Protein AF-A0A2D7ID20-F1 (afdb_monomer)

Foldseek 3Di:
DKWWKDQPPPAIDIDPDCCCVPCVVVPDDVPRMDTDDDDPDQVVNQVVRQVCCVVVVHDGDPDTPVCPPPPPDDQWDDDAWKIKGQAALVGLDLVSQCQDFDQYPLGTFHSPDPVLSVVCNVQWDQDPVDRRMIMHTPVVSSVDPVRPPPPPPPCCVVVVVVVVVCVVVCVCVPPDPPD

Secondary structure (DSSP, 8-state):
-EEEEEETTTEEEEES-HIIIIIITT-PPTTS-EEEEEES-HHHHHHHHHHHHHHTTPPPPSS-GGGTT-----SEEE-SSEEEESS-TTT--HHHHTT-EEEETTEEEE--SHHHHHHHHHT-EE-TT-TT-EEEEHHHHHHSTTTS---------HHHHHHHHHHHTTGGGG--TT-

Nearest PDB structures (foldseek):
  2opr-assembly1_A  TM=1.847E-01  e=7.208E+00  HIV-1 M:B_HXB2R

Sequence (179 aa):
MYYIYHIPGKKIGCTTNVQKRVVETQGYKPGEYEILFETNNMEEASMAERVLQKDLGYKVDRKPYKDLFKKTMNKYSSSDATTTFKVSPKEIDAKFLADLEIKNNYGTFKLDSTDKIDWVISNIHNSQFGPNSCYVYNKAMAAAAEFQKQKSDVDENVFDLIRQWAYEKGITSNGDPKT

pLDDT: mean 82.28, std 11.46, range [42.81, 93.94]

Radius of gyration: 30.5 Å; Cα contacts (8 Å, |Δi|>4): 226; chains: 1; bounding box: 80×39×71 Å

Solvent-accessible surface area (backbone atoms only — not comparable to full-atom values): 10744 Å² total; per-residue (Å²): 95,35,39,32,35,37,32,84,99,75,50,69,47,76,38,74,48,59,62,59,56,41,31,70,71,64,65,49,54,96,81,64,50,48,78,80,47,77,38,78,48,61,66,59,46,34,50,50,43,51,50,50,18,55,75,74,70,42,86,67,72,91,68,51,66,70,61,73,74,70,72,79,76,68,68,52,51,62,50,83,62,34,38,36,35,68,39,27,75,91,67,68,44,67,81,69,42,49,79,42,71,49,62,48,90,89,46,78,48,71,30,77,44,70,68,43,42,53,50,48,68,74,56,55,40,79,39,92,90,38,77,56,22,20,32,34,49,41,66,60,50,57,68,32,75,78,59,40,68,77,74,70,77,77,67,67,43,67,64,56,57,52,49,51,53,34,52,78,69,58,66,50,82,84,57,74,96,85,120

Structure (mmCIF, N/CA/C/O backbone):
data_AF-A0A2D7ID20-F1
#
_entry.id   AF-A0A2D7ID20-F1
#
loop_
_atom_site.group_PDB
_atom_site.id
_atom_site.type_symbol
_atom_site.label_atom_id
_atom_site.label_alt_id
_atom_site.label_comp_id
_atom_site.label_asym_id
_atom_site.label_entity_id
_atom_site.label_seq_id
_atom_site.pdbx_PDB_ins_code
_atom_site.Cartn_x
_atom_site.Cartn_y
_atom_site.Cartn_z
_atom_site.occupancy
_atom_site.B_iso_or_equiv
_atom_site.auth_seq_id
_atom_site.auth_comp_id
_atom_site.auth_asym_id
_atom_site.auth_atom_id
_atom_site.pdbx_PDB_model_num
ATOM 1 N N . MET A 1 1 ? 13.086 12.635 -18.948 1.00 88.19 1 MET A N 1
ATOM 2 C CA . MET A 1 1 ? 13.024 11.930 -20.238 1.00 88.19 1 MET A CA 1
ATOM 3 C C . MET A 1 1 ? 12.437 10.539 -20.052 1.00 88.19 1 MET A C 1
ATOM 5 O O . MET A 1 1 ? 12.875 9.807 -19.167 1.00 88.19 1 MET A O 1
ATOM 9 N N . TYR A 1 2 ? 11.432 10.211 -20.852 1.00 91.69 2 TYR A N 1
ATOM 10 C CA . TYR A 1 2 ? 10.810 8.901 -20.989 1.00 91.69 2 TYR A CA 1
ATOM 11 C C . TYR A 1 2 ? 11.107 8.387 -22.395 1.00 91.69 2 TYR A C 1
ATOM 13 O O . TYR A 1 2 ? 11.011 9.145 -23.357 1.00 91.69 2 TYR A O 1
ATOM 21 N N . TYR A 1 3 ? 11.443 7.108 -22.491 1.00 92.94 3 TYR A N 1
ATOM 22 C CA . TYR A 1 3 ? 11.814 6.426 -23.721 1.00 92.94 3 TYR A CA 1
ATOM 23 C C . TYR A 1 3 ? 10.831 5.287 -23.964 1.00 92.94 3 TYR A C 1
ATOM 25 O O . TYR A 1 3 ? 10.686 4.403 -23.110 1.00 92.94 3 TYR A O 1
ATOM 33 N N . ILE A 1 4 ? 10.179 5.291 -25.124 1.00 93.69 4 ILE A N 1
ATOM 34 C CA . ILE A 1 4 ? 9.449 4.125 -25.612 1.00 93.69 4 ILE A CA 1
ATOM 35 C C . ILE A 1 4 ? 10.398 3.300 -26.462 1.00 93.69 4 ILE A C 1
ATOM 37 O O . ILE A 1 4 ? 10.874 3.751 -27.503 1.00 93.69 4 ILE A O 1
ATOM 41 N N . TYR A 1 5 ? 10.671 2.089 -25.993 1.00 93.00 5 TYR A N 1
ATOM 42 C CA . TYR A 1 5 ? 11.522 1.132 -26.678 1.00 93.00 5 TYR A CA 1
ATOM 43 C C . TYR A 1 5 ? 10.682 -0.001 -27.257 1.00 93.00 5 TYR A C 1
ATOM 45 O O . TYR A 1 5 ? 9.677 -0.426 -26.675 1.00 93.00 5 TYR A O 1
ATOM 53 N N . HIS A 1 6 ? 11.130 -0.518 -28.390 1.00 93.94 6 HIS A N 1
ATOM 54 C CA . HIS A 1 6 ? 10.563 -1.670 -29.060 1.00 93.94 6 HIS A CA 1
ATOM 55 C C . HIS A 1 6 ? 11.605 -2.778 -29.130 1.00 93.94 6 HIS A C 1
ATOM 57 O O . HIS A 1 6 ? 12.764 -2.556 -29.472 1.00 93.94 6 HIS A O 1
ATOM 63 N N . ILE A 1 7 ? 11.178 -3.978 -28.752 1.00 92.19 7 ILE A N 1
ATOM 64 C CA . ILE A 1 7 ? 11.933 -5.212 -28.929 1.00 92.19 7 ILE A CA 1
ATOM 65 C C . ILE A 1 7 ? 11.173 -6.003 -29.996 1.00 92.19 7 ILE A C 1
ATOM 67 O O . ILE A 1 7 ? 10.100 -6.540 -29.673 1.00 92.19 7 ILE A O 1
ATOM 71 N N . PRO A 1 8 ? 11.690 -6.060 -31.237 1.00 90.56 8 PRO A N 1
ATOM 72 C CA . PRO A 1 8 ? 11.024 -6.715 -32.354 1.00 90.56 8 PRO A CA 1
ATOM 73 C C . PRO A 1 8 ? 10.572 -8.137 -32.015 1.00 90.56 8 PRO A C 1
ATOM 75 O O . PRO A 1 8 ? 11.327 -8.938 -31.465 1.00 90.56 8 PRO A O 1
ATOM 78 N N . GLY A 1 9 ? 9.308 -8.444 -32.302 1.00 86.38 9 GLY A N 1
ATOM 79 C CA . GLY A 1 9 ? 8.705 -9.754 -32.054 1.00 86.38 9 GLY A CA 1
ATOM 80 C C . GLY A 1 9 ? 8.408 -10.070 -30.584 1.00 86.38 9 GLY A C 1
ATOM 81 O O . GLY A 1 9 ? 7.910 -11.157 -30.296 1.00 86.38 9 GLY A O 1
ATOM 82 N N . LYS A 1 10 ? 8.679 -9.151 -29.643 1.00 90.50 10 LYS A N 1
ATOM 83 C CA . LYS A 1 10 ? 8.431 -9.376 -28.210 1.00 90.50 10 LYS A CA 1
ATOM 84 C C . LYS A 1 10 ? 7.462 -8.388 -27.581 1.00 90.50 10 LYS A C 1
ATOM 86 O O . LYS A 1 10 ? 6.440 -8.822 -27.050 1.00 90.50 10 LYS A O 1
ATOM 91 N N . LYS A 1 11 ? 7.811 -7.098 -27.527 1.00 92.00 11 LYS A N 1
ATOM 92 C CA . LYS A 1 11 ? 7.000 -6.078 -26.838 1.00 92.00 11 LYS A CA 1
ATOM 93 C C . LYS A 1 11 ? 7.451 -4.654 -27.138 1.00 92.00 11 LYS A C 1
ATOM 95 O O . LYS A 1 11 ? 8.591 -4.412 -27.530 1.00 92.00 11 LYS A O 1
ATOM 100 N N . ILE A 1 12 ? 6.576 -3.724 -26.780 1.00 93.06 12 ILE A N 1
ATOM 101 C CA . ILE A 1 12 ? 6.855 -2.294 -26.660 1.00 93.06 12 ILE A CA 1
ATOM 102 C C . ILE A 1 12 ? 6.647 -1.905 -25.206 1.00 93.06 12 ILE A C 1
ATOM 104 O O . ILE A 1 12 ? 5.688 -2.366 -24.583 1.00 93.06 12 ILE A O 1
ATOM 108 N N . GLY A 1 13 ? 7.540 -1.083 -24.666 1.00 89.88 13 GLY A N 1
ATOM 109 C CA . GLY A 1 13 ? 7.393 -0.577 -23.310 1.00 89.88 13 GLY A CA 1
ATOM 110 C C . GLY A 1 13 ? 7.992 0.806 -23.121 1.00 89.88 13 GLY A C 1
ATOM 111 O O . GLY A 1 13 ? 8.842 1.247 -23.890 1.00 89.88 13 GLY A O 1
ATOM 112 N N . CYS A 1 14 ? 7.571 1.467 -22.052 1.00 90.94 14 CYS A N 1
ATOM 113 C CA . CYS A 1 14 ? 8.101 2.750 -21.615 1.00 90.94 14 CYS A CA 1
ATOM 114 C C . CYS A 1 14 ? 9.086 2.590 -20.441 1.00 90.94 14 CYS A C 1
ATOM 116 O O . CYS A 1 14 ? 8.918 1.742 -19.557 1.00 90.94 14 CYS A O 1
ATOM 118 N N . THR A 1 15 ? 10.156 3.387 -20.426 1.00 90.12 15 THR A N 1
ATOM 119 C CA . THR A 1 15 ? 11.116 3.464 -19.312 1.00 90.12 15 THR A CA 1
ATOM 120 C C . THR A 1 15 ? 11.766 4.842 -19.237 1.00 90.12 15 THR A C 1
ATOM 122 O O . THR A 1 15 ? 11.929 5.521 -20.243 1.00 90.12 15 THR A O 1
ATOM 125 N N . THR A 1 16 ? 12.195 5.263 -18.050 1.00 89.62 16 THR A N 1
ATOM 126 C CA . THR A 1 16 ? 13.043 6.459 -17.879 1.00 89.62 16 THR A CA 1
ATOM 127 C C . THR A 1 16 ? 14.526 6.170 -18.093 1.00 89.62 16 THR A C 1
ATOM 129 O O . THR A 1 16 ? 15.307 7.088 -18.321 1.00 89.62 16 THR A O 1
ATOM 132 N N . ASN A 1 17 ? 14.933 4.901 -18.011 1.00 90.44 17 ASN A N 1
ATOM 133 C CA . ASN A 1 17 ? 16.319 4.481 -18.185 1.00 90.44 17 ASN A CA 1
ATOM 134 C C . ASN A 1 17 ? 16.369 3.177 -18.988 1.00 90.44 17 ASN A C 1
ATOM 136 O O . ASN A 1 17 ? 16.039 2.101 -18.477 1.00 90.44 17 ASN A O 1
ATOM 140 N N . VAL A 1 18 ? 16.744 3.291 -20.262 1.00 88.88 18 VAL A N 1
ATOM 141 C CA . VAL A 1 18 ? 16.822 2.162 -21.198 1.00 88.88 18 VAL A CA 1
ATOM 142 C C . VAL A 1 18 ? 17.988 1.246 -20.840 1.00 88.88 18 VAL A C 1
ATOM 144 O O . VAL A 1 18 ? 17.781 0.043 -20.725 1.00 88.88 18 VAL A O 1
ATOM 147 N N . GLN A 1 19 ? 19.169 1.795 -20.546 1.00 88.56 19 GLN A N 1
ATOM 148 C CA . GLN A 1 19 ? 20.361 1.010 -20.211 1.00 88.56 19 GLN A CA 1
ATOM 149 C C . GLN A 1 19 ? 20.109 0.068 -19.028 1.00 88.56 19 GLN A C 1
ATOM 151 O O . GLN A 1 19 ? 20.249 -1.149 -19.142 1.00 88.56 19 GLN A O 1
ATOM 156 N N . LYS A 1 20 ? 19.620 0.610 -17.911 1.00 90.44 20 LYS A N 1
ATOM 157 C CA . LYS A 1 20 ? 19.349 -0.186 -16.709 1.00 90.44 20 LYS A CA 1
ATOM 158 C C . LYS A 1 20 ? 18.239 -1.215 -16.938 1.00 90.44 20 LYS A C 1
ATOM 160 O O . LYS A 1 20 ? 18.323 -2.357 -16.489 1.00 90.44 20 LYS A O 1
ATOM 165 N N . ARG A 1 21 ? 17.156 -0.823 -17.620 1.00 88.69 21 ARG A N 1
ATOM 166 C CA . ARG A 1 21 ? 15.950 -1.658 -17.748 1.00 88.69 21 ARG A CA 1
ATOM 167 C C . ARG A 1 21 ? 16.043 -2.704 -18.857 1.00 88.69 21 ARG A C 1
ATOM 169 O O . ARG A 1 21 ? 15.494 -3.791 -18.683 1.00 88.69 21 ARG A O 1
ATOM 176 N N . VAL A 1 22 ? 16.644 -2.369 -19.993 1.00 88.62 22 VAL A N 1
ATOM 177 C CA . VAL A 1 22 ? 16.674 -3.188 -21.216 1.00 88.62 22 VAL A CA 1
ATOM 178 C C . VAL A 1 22 ? 17.988 -3.958 -21.318 1.00 88.62 22 VAL A C 1
ATOM 180 O O . VAL A 1 22 ? 17.951 -5.166 -21.539 1.00 88.62 22 VAL A O 1
ATOM 183 N N . VAL A 1 23 ? 19.123 -3.306 -21.059 1.00 89.06 23 VAL A N 1
ATOM 184 C CA . VAL A 1 23 ? 20.441 -3.950 -21.155 1.00 89.06 23 VAL A CA 1
ATOM 185 C C . VAL A 1 23 ? 20.773 -4.706 -19.872 1.00 89.06 23 VAL A C 1
ATOM 187 O O . VAL A 1 23 ? 20.901 -5.922 -19.899 1.00 89.06 23 VAL A O 1
ATOM 190 N N . GLU A 1 24 ? 20.837 -4.030 -18.723 1.00 90.69 24 GLU A N 1
ATOM 191 C CA . GLU A 1 24 ? 21.292 -4.666 -17.474 1.00 90.69 24 GLU A CA 1
ATOM 192 C C . GLU A 1 24 ? 20.265 -5.652 -16.899 1.00 90.69 24 GLU A C 1
ATOM 194 O O . GLU A 1 24 ? 20.609 -6.767 -16.523 1.00 90.69 24 GLU A O 1
ATOM 199 N N . THR A 1 25 ? 18.989 -5.255 -16.826 1.00 87.69 25 THR A N 1
ATOM 200 C CA . THR A 1 25 ? 17.950 -6.095 -16.198 1.00 87.69 25 THR A CA 1
ATOM 201 C C . THR A 1 25 ? 17.436 -7.192 -17.131 1.00 87.69 25 THR A C 1
ATOM 203 O O . THR A 1 25 ? 17.114 -8.284 -16.674 1.00 87.69 25 THR A O 1
ATOM 206 N N . GLN A 1 26 ? 17.274 -6.890 -18.424 1.00 87.56 26 GLN A N 1
ATOM 207 C CA . GLN A 1 26 ? 16.673 -7.820 -19.389 1.00 87.56 26 GLN A CA 1
ATOM 208 C C . GLN A 1 26 ? 17.699 -8.510 -20.300 1.00 87.56 26 GLN A C 1
ATOM 210 O O . GLN A 1 26 ? 17.341 -9.505 -20.926 1.00 87.56 26 GLN A O 1
ATOM 215 N N . GLY A 1 27 ? 18.944 -8.029 -20.356 1.00 89.56 27 GLY A N 1
ATOM 216 C CA . GLY A 1 27 ? 20.037 -8.674 -21.084 1.00 89.56 27 GLY A CA 1
ATOM 217 C C . GLY A 1 27 ? 20.090 -8.395 -22.588 1.00 89.56 27 GLY A C 1
ATOM 218 O O . GLY A 1 27 ? 20.867 -9.057 -23.271 1.00 89.56 27 GLY A O 1
ATOM 219 N N . TYR A 1 28 ? 19.294 -7.460 -23.120 1.00 89.75 28 TYR A N 1
ATOM 220 C CA . TYR A 1 28 ? 19.308 -7.162 -24.558 1.00 89.75 28 TYR A CA 1
ATOM 221 C C . TYR A 1 28 ? 20.502 -6.298 -24.939 1.00 89.75 28 TYR A C 1
ATOM 223 O O . TYR A 1 28 ? 20.844 -5.336 -24.246 1.00 89.75 28 TYR A O 1
ATOM 231 N N . LYS A 1 29 ? 21.117 -6.611 -26.075 1.00 88.88 29 LYS A N 1
ATOM 232 C CA . LYS A 1 29 ? 22.263 -5.866 -26.595 1.00 88.88 29 LYS A CA 1
ATOM 233 C C . LYS A 1 29 ? 21.813 -4.679 -27.454 1.00 88.88 29 LYS A C 1
ATOM 235 O O . LYS A 1 29 ? 20.730 -4.718 -28.043 1.00 88.88 29 LYS A O 1
ATOM 240 N N . PRO A 1 30 ? 22.641 -3.625 -27.570 1.00 81.69 30 PRO A N 1
ATOM 241 C CA . PRO A 1 30 ? 22.427 -2.575 -28.563 1.00 81.69 30 PRO A CA 1
ATOM 242 C C . PRO A 1 30 ? 22.319 -3.195 -29.967 1.00 81.69 30 PRO A C 1
ATOM 244 O O . PRO A 1 30 ? 23.238 -3.888 -30.399 1.00 81.69 30 PRO A O 1
ATOM 247 N N . GLY A 1 31 ? 21.181 -2.997 -30.638 1.00 85.31 31 GLY A N 1
ATOM 248 C CA . GLY A 1 31 ? 20.842 -3.623 -31.927 1.00 85.31 31 GLY A CA 1
ATOM 249 C C . GLY A 1 31 ? 19.700 -4.647 -31.864 1.00 85.31 31 GLY A C 1
ATOM 250 O O . GLY A 1 31 ? 19.085 -4.927 -32.885 1.00 85.31 31 GLY A O 1
ATOM 251 N N . GLU A 1 32 ? 19.364 -5.161 -30.677 1.00 89.19 32 GLU A N 1
ATOM 252 C CA . GLU A 1 32 ? 18.200 -6.045 -30.463 1.00 89.19 32 GLU A CA 1
ATOM 253 C C . GLU A 1 32 ? 16.938 -5.279 -30.031 1.00 89.19 32 GLU A C 1
ATOM 255 O O . GLU A 1 32 ? 15.860 -5.856 -29.887 1.00 89.19 32 GLU A O 1
ATOM 260 N N . TYR A 1 33 ? 17.077 -3.978 -29.789 1.00 91.56 33 TYR A N 1
ATOM 261 C CA . TYR A 1 33 ? 15.993 -3.073 -29.445 1.00 91.56 33 TYR A CA 1
ATOM 262 C C . TYR A 1 33 ? 16.195 -1.731 -30.146 1.00 91.56 33 TYR A C 1
ATOM 264 O O . TYR A 1 33 ? 17.323 -1.331 -30.438 1.00 91.56 33 TYR A O 1
ATOM 272 N N . GLU A 1 34 ? 15.096 -1.021 -30.359 1.00 92.19 34 GLU A N 1
ATOM 273 C CA . GLU A 1 34 ? 15.079 0.317 -30.942 1.00 92.19 34 GLU A CA 1
ATOM 274 C C . GLU A 1 34 ? 14.291 1.280 -30.053 1.00 92.19 34 GLU A C 1
ATOM 276 O O . GLU A 1 34 ? 13.392 0.873 -29.312 1.00 92.19 34 GLU A O 1
ATOM 281 N N . ILE A 1 35 ? 14.648 2.561 -30.095 1.00 92.62 35 ILE A N 1
ATOM 282 C CA . ILE A 1 35 ? 13.916 3.622 -29.402 1.00 92.62 35 ILE A CA 1
ATOM 283 C C . ILE A 1 35 ? 13.010 4.286 -30.437 1.00 92.62 35 ILE A C 1
ATOM 285 O O . ILE A 1 35 ? 13.496 4.823 -31.427 1.00 92.62 35 ILE A O 1
ATOM 289 N N . LEU A 1 36 ? 11.697 4.217 -30.217 1.00 91.38 36 LEU A N 1
ATOM 290 C CA . LEU A 1 36 ? 10.691 4.721 -31.157 1.00 91.38 36 LEU A CA 1
ATOM 291 C C . LEU A 1 36 ? 10.290 6.168 -30.865 1.00 91.38 36 LEU A C 1
ATOM 293 O O . LEU A 1 36 ? 9.933 6.910 -31.776 1.00 91.38 36 LEU A O 1
ATOM 297 N N . PHE A 1 37 ? 10.289 6.558 -29.590 1.00 90.75 37 PHE A N 1
ATOM 298 C CA . PHE A 1 37 ? 9.840 7.883 -29.177 1.00 90.75 37 PHE A CA 1
ATOM 299 C C . PHE A 1 37 ? 10.482 8.305 -27.858 1.00 90.75 37 PHE A C 1
ATOM 301 O O . PHE A 1 37 ? 10.626 7.496 -26.934 1.00 90.75 37 PHE A O 1
ATOM 308 N N . GLU A 1 38 ? 10.813 9.590 -27.762 1.00 93.25 38 GLU A N 1
ATOM 309 C CA . GLU A 1 38 ? 11.411 10.215 -26.586 1.00 93.25 38 GLU A CA 1
ATOM 310 C C . GLU A 1 38 ? 10.640 11.489 -26.239 1.00 93.25 38 GLU A C 1
ATOM 312 O O . GLU A 1 38 ? 10.401 12.337 -27.096 1.00 93.25 38 GLU A O 1
ATOM 317 N N . THR A 1 39 ? 10.241 11.643 -24.979 1.00 92.31 39 THR A N 1
ATOM 318 C CA . THR A 1 39 ? 9.577 12.868 -24.507 1.00 92.31 39 THR A CA 1
ATOM 319 C C . THR A 1 39 ? 9.917 13.140 -23.047 1.00 92.31 39 THR A C 1
ATOM 321 O O . THR A 1 39 ? 10.237 12.241 -22.266 1.00 92.31 39 THR A O 1
ATOM 324 N N . ASN A 1 40 ? 9.835 14.402 -22.635 1.00 89.31 40 ASN A N 1
ATOM 325 C CA . ASN A 1 40 ? 9.931 14.777 -21.226 1.00 89.31 40 ASN A CA 1
ATOM 326 C C . ASN A 1 40 ? 8.590 14.675 -20.491 1.00 89.31 40 ASN A C 1
ATOM 328 O O . ASN A 1 40 ? 8.578 14.669 -19.259 1.00 89.31 40 ASN A O 1
ATOM 332 N N . ASN A 1 41 ? 7.480 14.548 -21.221 1.00 88.69 41 ASN A N 1
ATOM 333 C CA . ASN A 1 41 ? 6.143 14.501 -20.655 1.00 88.69 41 ASN A CA 1
ATOM 334 C C . ASN A 1 41 ? 5.682 13.050 -20.420 1.00 88.69 41 ASN A C 1
ATOM 336 O O . ASN A 1 41 ? 5.651 12.223 -21.330 1.00 88.69 41 ASN A O 1
ATOM 340 N N . MET A 1 42 ? 5.298 12.737 -19.178 1.00 85.56 42 MET A N 1
ATOM 341 C CA . MET A 1 42 ? 4.848 11.395 -18.785 1.00 85.56 42 MET A CA 1
ATOM 342 C C . MET A 1 42 ? 3.550 10.984 -19.498 1.00 85.56 42 MET A C 1
ATOM 344 O O . MET A 1 42 ? 3.372 9.810 -19.826 1.00 85.56 42 MET A O 1
ATOM 348 N N . GLU A 1 43 ? 2.630 11.928 -19.716 1.00 88.00 43 GLU A N 1
ATOM 349 C CA . GLU A 1 43 ? 1.323 11.627 -20.312 1.00 88.00 43 GLU A CA 1
ATOM 350 C C . GLU A 1 43 ? 1.448 11.281 -21.791 1.00 88.00 43 GLU A C 1
ATOM 352 O O . GLU A 1 43 ? 0.911 10.269 -22.239 1.00 88.00 43 GLU A O 1
ATOM 357 N N . GLU A 1 44 ? 2.226 12.078 -22.523 1.00 90.12 44 GLU A N 1
ATOM 358 C CA . GLU A 1 44 ? 2.547 11.831 -23.927 1.00 90.12 44 GLU A CA 1
ATOM 359 C C . GLU A 1 44 ? 3.242 10.483 -24.103 1.00 90.12 44 GLU A C 1
ATOM 361 O O . GLU A 1 44 ? 2.839 9.701 -24.962 1.00 90.12 44 GLU A O 1
ATOM 366 N N . ALA A 1 45 ? 4.216 10.162 -23.243 1.00 89.75 45 ALA A N 1
ATOM 367 C CA . ALA A 1 45 ? 4.914 8.883 -23.306 1.00 89.75 45 ALA A CA 1
ATOM 368 C C . ALA A 1 45 ? 3.956 7.697 -23.117 1.00 89.75 45 ALA A C 1
ATOM 370 O O . ALA A 1 45 ? 4.007 6.711 -23.851 1.00 89.75 45 ALA A O 1
ATOM 371 N N . SER A 1 46 ? 3.050 7.805 -22.141 1.00 89.44 46 SER A N 1
ATOM 372 C CA . SER A 1 46 ? 2.082 6.750 -21.850 1.00 89.44 46 SER A CA 1
ATOM 373 C C . SER A 1 46 ? 1.024 6.591 -22.947 1.00 89.44 46 SER A C 1
ATOM 375 O O . SER A 1 46 ? 0.532 5.481 -23.157 1.00 89.44 46 SER A O 1
ATOM 377 N N . MET A 1 47 ? 0.645 7.674 -23.634 1.00 90.81 47 MET A N 1
ATOM 378 C CA . MET A 1 47 ? -0.253 7.604 -24.790 1.00 90.81 47 MET A CA 1
ATOM 379 C C . MET A 1 47 ? 0.451 6.997 -26.003 1.00 90.81 47 MET A C 1
ATOM 381 O O . MET A 1 47 ? -0.102 6.085 -26.618 1.00 90.81 47 MET A O 1
ATOM 385 N N . ALA A 1 48 ? 1.671 7.447 -26.304 1.00 91.19 48 ALA A N 1
ATOM 386 C CA . ALA A 1 48 ? 2.477 6.944 -27.411 1.00 91.19 48 ALA A CA 1
ATOM 387 C C . ALA A 1 48 ? 2.731 5.433 -27.289 1.00 91.19 48 ALA A C 1
ATOM 389 O O . ALA A 1 48 ? 2.508 4.703 -28.249 1.00 91.19 48 ALA A O 1
ATOM 390 N N . GLU A 1 49 ? 3.082 4.939 -26.097 1.00 90.81 49 GLU A N 1
ATOM 391 C CA . GLU A 1 49 ? 3.216 3.501 -25.820 1.00 90.81 49 GLU A CA 1
ATOM 392 C C . GLU A 1 49 ? 1.952 2.719 -26.213 1.00 90.81 49 GLU A C 1
ATOM 394 O O . GLU A 1 49 ? 2.034 1.732 -26.941 1.00 90.81 49 GLU A O 1
ATOM 399 N N . ARG A 1 50 ? 0.768 3.176 -25.784 1.00 91.69 50 ARG A N 1
ATOM 400 C CA . ARG A 1 50 ? -0.508 2.503 -26.085 1.00 91.69 50 ARG A CA 1
ATOM 401 C C . ARG A 1 50 ? -0.854 2.534 -27.571 1.00 91.69 50 ARG A C 1
ATOM 403 O O . ARG A 1 50 ? -1.435 1.569 -28.066 1.00 91.69 50 ARG A O 1
ATOM 410 N N . VAL A 1 51 ? -0.563 3.641 -28.255 1.00 92.69 51 VAL A N 1
ATOM 411 C CA . VAL A 1 51 ? -0.779 3.772 -29.704 1.00 92.69 51 VAL A CA 1
ATOM 412 C C . VAL A 1 51 ? 0.121 2.788 -30.441 1.00 92.69 51 VAL A C 1
ATOM 414 O O . VAL A 1 51 ? -0.383 1.975 -31.207 1.00 92.69 51 VAL A O 1
ATOM 417 N N . LEU A 1 52 ? 1.416 2.780 -30.122 1.00 92.06 52 LEU A N 1
ATOM 418 C CA . LEU A 1 52 ? 2.402 1.901 -30.747 1.00 92.06 52 LEU A CA 1
ATOM 419 C C . LEU A 1 52 ? 2.128 0.418 -30.463 1.00 92.06 52 LEU A C 1
ATOM 421 O O . LEU A 1 52 ? 2.253 -0.409 -31.359 1.00 92.06 52 LEU A O 1
ATOM 425 N N . GLN A 1 53 ? 1.690 0.069 -29.247 1.00 92.81 53 GLN A N 1
ATOM 426 C CA . GLN A 1 53 ? 1.263 -1.297 -28.921 1.00 92.81 53 GLN A CA 1
ATOM 427 C C . GLN A 1 53 ? 0.112 -1.760 -29.822 1.00 92.81 53 GLN A C 1
ATOM 429 O O . GLN A 1 53 ? 0.142 -2.890 -30.297 1.00 92.81 53 GLN A O 1
ATOM 434 N N . LYS A 1 54 ? -0.882 -0.901 -30.082 1.00 92.00 54 LYS A N 1
ATOM 435 C CA . LYS A 1 54 ? -2.007 -1.233 -30.970 1.00 92.00 54 LYS A CA 1
ATOM 436 C C . LYS A 1 54 ? -1.584 -1.328 -32.431 1.00 92.00 54 LYS A C 1
ATOM 438 O O . LYS A 1 54 ? -1.979 -2.278 -33.097 1.00 92.00 54 LYS A O 1
ATOM 443 N N . ASP A 1 55 ? -0.815 -0.352 -32.899 1.00 92.19 55 ASP A N 1
ATOM 444 C CA . ASP A 1 55 ? -0.417 -0.223 -34.302 1.00 92.19 55 ASP A CA 1
ATOM 445 C C . ASP A 1 55 ? 0.472 -1.393 -34.746 1.00 92.19 55 ASP A C 1
ATOM 447 O O . ASP A 1 55 ? 0.246 -2.007 -35.783 1.00 92.19 55 ASP A O 1
ATOM 451 N N . LEU A 1 56 ? 1.408 -1.798 -33.882 1.00 89.44 56 LEU A N 1
ATOM 452 C CA . LEU A 1 56 ? 2.310 -2.928 -34.121 1.00 89.44 56 LEU A CA 1
ATOM 453 C C . LEU A 1 56 ? 1.725 -4.286 -33.681 1.00 89.44 56 LEU A C 1
ATOM 455 O O . LEU A 1 56 ? 2.424 -5.297 -33.695 1.00 89.44 56 LEU A O 1
ATOM 459 N N . GLY A 1 57 ? 0.446 -4.332 -33.287 1.00 90.31 57 GLY A N 1
ATOM 460 C CA . GLY A 1 57 ? -0.265 -5.578 -32.976 1.00 90.31 57 GLY A CA 1
ATOM 461 C C . GLY A 1 57 ? 0.163 -6.275 -31.678 1.00 90.31 57 GLY A C 1
ATOM 462 O O . GLY A 1 57 ? -0.120 -7.459 -31.486 1.00 90.31 57 GLY A O 1
ATOM 463 N N . TYR A 1 58 ? 0.826 -5.569 -30.763 1.00 91.38 58 TYR A N 1
ATOM 464 C CA . TYR A 1 58 ? 1.186 -6.095 -29.450 1.00 91.38 58 TYR A CA 1
ATOM 465 C C . TYR A 1 58 ? 0.025 -6.007 -28.454 1.00 91.38 58 TYR A C 1
ATOM 467 O O . TYR A 1 58 ? -0.895 -5.191 -28.550 1.00 91.38 58 TYR A O 1
ATOM 475 N N . LYS A 1 59 ? 0.082 -6.854 -27.424 1.00 88.56 59 LYS A N 1
ATOM 476 C CA . LYS A 1 59 ? -0.889 -6.823 -26.330 1.00 88.56 59 LYS A CA 1
ATOM 477 C C . LYS A 1 59 ? -0.781 -5.501 -25.566 1.00 88.56 59 LYS A C 1
ATOM 479 O O . LYS A 1 59 ? 0.241 -5.235 -24.944 1.00 88.56 59 LYS A O 1
ATOM 484 N N . VAL A 1 60 ? -1.868 -4.731 -25.565 1.00 88.19 60 VAL A N 1
ATOM 485 C CA . VAL A 1 60 ? -1.954 -3.453 -24.848 1.00 88.19 60 VAL A CA 1
ATOM 486 C C . VAL A 1 60 ? -1.918 -3.669 -23.334 1.00 88.19 60 VAL A C 1
ATOM 488 O O . VAL A 1 60 ? -2.624 -4.533 -22.797 1.00 88.19 60 VAL A O 1
ATOM 491 N N . ASP A 1 61 ? -1.134 -2.850 -22.636 1.00 83.19 61 ASP A N 1
ATOM 492 C CA . ASP A 1 61 ? -1.039 -2.904 -21.180 1.00 83.19 61 ASP A CA 1
ATOM 493 C C . ASP A 1 61 ? -2.354 -2.512 -20.489 1.00 83.19 61 ASP A C 1
ATOM 495 O O . ASP A 1 61 ? -3.011 -1.521 -20.821 1.00 83.19 61 ASP A O 1
ATOM 499 N N . ARG A 1 62 ? -2.739 -3.288 -19.463 1.00 83.00 62 ARG A N 1
ATOM 500 C CA . ARG A 1 62 ? -3.968 -3.035 -18.683 1.00 83.00 62 ARG A CA 1
ATOM 501 C C . ARG A 1 62 ? -3.875 -1.770 -17.832 1.00 83.00 62 ARG A C 1
ATOM 503 O O . ARG A 1 62 ? -4.888 -1.114 -17.615 1.00 83.00 62 ARG A O 1
ATOM 510 N N . LYS A 1 63 ? -2.683 -1.462 -17.316 1.00 82.12 63 LYS A N 1
ATOM 511 C CA . LYS A 1 63 ? -2.407 -0.264 -16.516 1.00 82.12 63 LYS A CA 1
ATOM 512 C C . LYS A 1 63 ? -1.417 0.610 -17.287 1.00 82.12 63 LYS A C 1
ATOM 514 O O . LYS A 1 63 ? -0.352 0.099 -17.621 1.00 82.12 63 LYS A O 1
ATOM 519 N N . PRO A 1 64 ? -1.749 1.879 -17.577 1.00 83.69 64 PRO A N 1
ATOM 520 C CA . PRO A 1 64 ? -0.850 2.771 -18.298 1.00 83.69 64 PRO A CA 1
ATOM 521 C C . PRO A 1 64 ? 0.376 3.113 -17.448 1.00 83.69 64 PRO A C 1
ATOM 523 O O . PRO A 1 64 ? 0.287 3.176 -16.219 1.00 83.69 64 PRO A O 1
ATOM 526 N N . TYR A 1 65 ? 1.503 3.401 -18.103 1.00 80.00 65 TYR A N 1
ATOM 527 C CA . TYR A 1 65 ? 2.757 3.775 -17.446 1.00 80.00 65 TYR A CA 1
ATOM 528 C C . TYR A 1 65 ? 2.599 4.915 -16.422 1.00 80.00 65 TYR A C 1
ATOM 530 O O . TYR A 1 65 ? 3.179 4.863 -15.337 1.00 80.00 65 TYR A O 1
ATOM 538 N N . LYS A 1 66 ? 1.740 5.903 -16.707 1.00 81.88 66 LYS A N 1
ATOM 539 C CA . LYS A 1 66 ? 1.422 7.013 -15.788 1.00 81.88 66 LYS A CA 1
ATOM 540 C C . LYS A 1 66 ? 0.904 6.550 -14.419 1.00 81.88 66 LYS A C 1
ATOM 542 O O . LYS A 1 66 ? 1.191 7.173 -13.399 1.00 81.88 66 LYS A O 1
ATOM 547 N N . ASP A 1 67 ? 0.158 5.449 -14.383 1.00 79.12 67 ASP A N 1
ATOM 548 C CA . ASP A 1 67 ? -0.472 4.942 -13.163 1.00 79.12 67 ASP A CA 1
ATOM 549 C C . ASP A 1 67 ? 0.355 3.847 -12.469 1.00 79.12 67 ASP A C 1
ATOM 551 O O . ASP A 1 67 ? -0.011 3.405 -11.379 1.00 79.12 67 ASP A O 1
ATOM 555 N N . LEU A 1 68 ? 1.500 3.433 -13.034 1.00 77.50 68 LEU A N 1
ATOM 556 C CA . LEU A 1 68 ? 2.381 2.434 -12.412 1.00 77.50 68 LEU A CA 1
ATOM 557 C C . LEU A 1 68 ? 2.990 2.918 -11.086 1.00 77.50 68 LEU A C 1
ATOM 559 O O . LEU A 1 68 ? 3.253 2.103 -10.202 1.00 77.50 68 LEU A O 1
ATOM 563 N N . PHE A 1 69 ? 3.200 4.227 -10.929 1.00 69.56 69 PHE A N 1
ATOM 564 C CA . PHE A 1 69 ? 3.893 4.803 -9.769 1.00 69.56 69 PHE A CA 1
ATOM 565 C C . PHE A 1 69 ? 2.962 5.364 -8.689 1.00 69.56 69 PHE A C 1
ATOM 567 O O . PHE A 1 69 ? 3.436 5.749 -7.620 1.00 69.56 69 PHE A O 1
ATOM 574 N N . LYS A 1 70 ? 1.640 5.377 -8.909 1.00 62.12 70 LYS A N 1
ATOM 575 C CA . LYS A 1 70 ? 0.664 5.770 -7.880 1.00 62.12 70 LYS A CA 1
ATOM 576 C C . LYS A 1 70 ? 0.505 4.653 -6.852 1.00 62.12 70 LYS A C 1
ATOM 578 O O . LYS A 1 70 ? -0.479 3.921 -6.835 1.00 62.12 70 LYS A O 1
ATOM 583 N N . LYS A 1 71 ? 1.492 4.513 -5.971 1.00 57.47 71 LYS A N 1
ATOM 584 C CA . LYS A 1 71 ? 1.377 3.669 -4.784 1.00 57.47 71 LYS A CA 1
ATOM 585 C C . LYS A 1 71 ? 0.759 4.510 -3.670 1.00 57.47 71 LYS A C 1
ATOM 587 O O . LYS A 1 71 ? 1.471 5.109 -2.873 1.00 57.47 71 LYS A O 1
ATOM 592 N N . THR A 1 72 ? -0.569 4.589 -3.624 1.00 57.56 72 THR A N 1
ATOM 593 C CA . THR A 1 72 ? -1.254 5.096 -2.431 1.00 57.56 72 THR A CA 1
ATOM 594 C C . THR A 1 72 ? -0.951 4.138 -1.281 1.00 57.56 72 THR A C 1
ATOM 596 O O . THR A 1 72 ? -1.314 2.962 -1.301 1.00 57.56 72 THR A O 1
ATOM 599 N N . MET A 1 73 ? -0.190 4.606 -0.293 1.00 61.72 73 MET A N 1
ATOM 600 C CA . MET A 1 73 ? 0.033 3.836 0.923 1.00 61.72 73 MET A CA 1
ATOM 601 C C . MET A 1 73 ? -1.251 3.875 1.743 1.00 61.72 73 MET A C 1
ATOM 603 O O . MET A 1 73 ? -1.625 4.924 2.257 1.00 61.72 73 MET A O 1
ATOM 607 N N . ASN A 1 74 ? -1.925 2.732 1.869 1.00 70.69 74 ASN A N 1
ATOM 608 C CA . ASN A 1 74 ? -3.037 2.608 2.808 1.00 70.69 74 ASN A CA 1
ATOM 609 C C . ASN A 1 74 ? -2.537 2.977 4.213 1.00 70.69 74 ASN A C 1
ATOM 611 O O . ASN A 1 74 ? -1.523 2.426 4.656 1.00 70.69 74 ASN A O 1
ATOM 615 N N . LYS A 1 75 ? -3.241 3.903 4.882 1.00 80.50 75 LYS A N 1
ATOM 616 C CA . LYS A 1 75 ? -2.927 4.395 6.239 1.00 80.50 75 LYS A CA 1
ATOM 617 C C . LYS A 1 75 ? -2.888 3.258 7.270 1.00 80.50 75 LYS A C 1
ATOM 619 O O . LYS A 1 75 ? -2.133 3.313 8.237 1.00 80.50 75 LYS A O 1
ATOM 624 N N . TYR A 1 76 ? -3.673 2.210 7.030 1.00 87.00 76 TYR A N 1
ATOM 625 C CA . TYR A 1 76 ? -3.765 1.024 7.868 1.00 87.00 76 TYR A CA 1
ATOM 626 C C . TYR A 1 76 ? -4.020 -0.231 7.021 1.00 87.00 76 TYR A C 1
ATOM 628 O O . TYR A 1 76 ? -4.342 -0.153 5.832 1.00 87.00 76 TYR A O 1
ATOM 636 N N . SER A 1 77 ? -3.868 -1.394 7.642 1.00 87.12 77 SER A N 1
ATOM 637 C CA . SER A 1 77 ? -4.251 -2.699 7.105 1.00 87.12 77 SER A CA 1
ATOM 638 C C . SER A 1 77 ?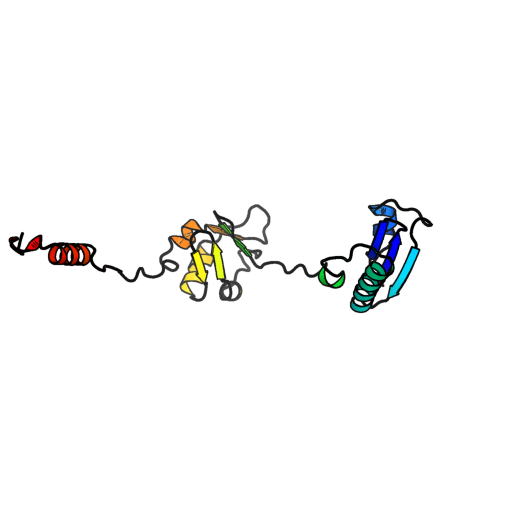 -4.876 -3.536 8.212 1.00 87.12 77 SER A C 1
ATOM 640 O O . SER A 1 77 ? -4.303 -3.618 9.296 1.00 87.12 77 SER A O 1
ATOM 642 N N . SER A 1 78 ? -6.011 -4.179 7.942 1.00 87.25 78 SER A N 1
ATOM 643 C CA . SER A 1 78 ? -6.653 -5.091 8.893 1.00 87.25 78 SER A CA 1
ATOM 644 C C . SER A 1 78 ? -6.479 -6.544 8.449 1.00 87.25 78 SER A C 1
ATOM 646 O O . SER A 1 78 ? -6.587 -6.845 7.262 1.00 87.25 78 SER A O 1
ATOM 648 N N . SER A 1 79 ? -6.156 -7.417 9.399 1.00 86.88 79 SER A N 1
ATOM 649 C CA . SER A 1 79 ? -6.146 -8.883 9.280 1.00 86.88 79 SER A CA 1
ATOM 650 C C . SER A 1 79 ? -7.193 -9.475 10.233 1.00 86.88 79 SER A C 1
ATOM 652 O O . SER A 1 79 ? -7.868 -8.732 10.938 1.00 86.88 79 SER A O 1
ATOM 654 N N . ASP A 1 80 ? -7.325 -10.798 10.329 1.00 85.50 80 ASP A N 1
ATOM 655 C CA . ASP A 1 80 ? -8.301 -11.406 11.253 1.00 85.50 80 ASP A CA 1
ATOM 656 C C . ASP A 1 80 ? -8.007 -11.075 12.726 1.00 85.50 80 ASP A C 1
ATOM 658 O O . ASP A 1 80 ? -8.906 -10.750 13.505 1.00 85.50 80 ASP A O 1
ATOM 662 N N . ALA A 1 81 ? -6.728 -11.116 13.107 1.00 87.50 81 ALA A N 1
ATOM 663 C CA . ALA A 1 81 ? -6.298 -10.929 14.490 1.00 87.50 81 ALA A CA 1
ATOM 664 C C . ALA A 1 81 ? -6.111 -9.454 14.876 1.00 87.50 81 ALA A C 1
ATOM 666 O O . ALA A 1 81 ? -6.496 -9.050 15.976 1.00 87.50 81 ALA A O 1
ATOM 667 N N . THR A 1 82 ? -5.515 -8.648 13.995 1.00 90.75 82 THR A N 1
ATOM 668 C CA . THR A 1 82 ? -5.050 -7.294 14.321 1.00 90.75 82 THR A CA 1
ATOM 669 C C . THR A 1 82 ? -5.320 -6.293 13.204 1.00 90.75 82 THR A C 1
ATOM 671 O O . THR A 1 82 ? -5.349 -6.632 12.019 1.00 90.75 82 THR A O 1
ATOM 674 N N . THR A 1 83 ? -5.485 -5.031 13.593 1.00 90.50 83 THR A N 1
ATOM 675 C CA . THR A 1 83 ? -5.423 -3.885 12.685 1.00 90.50 83 THR A CA 1
ATOM 676 C C . THR A 1 83 ? -4.117 -3.145 12.918 1.00 90.50 83 THR A C 1
ATOM 678 O O . THR A 1 83 ? -3.853 -2.692 14.028 1.00 90.50 83 THR A O 1
ATOM 681 N N . THR A 1 84 ? -3.306 -3.034 11.868 1.00 90.12 84 THR A N 1
ATOM 682 C CA . THR A 1 84 ? -1.991 -2.387 11.891 1.00 90.12 84 THR A CA 1
ATOM 683 C C . THR A 1 84 ? -2.073 -1.022 11.229 1.00 90.12 84 THR A C 1
ATOM 685 O O . THR A 1 84 ? -2.481 -0.908 10.070 1.00 90.12 84 THR A O 1
ATOM 688 N N . PHE A 1 85 ? -1.628 0.009 11.932 1.00 90.06 85 PHE A N 1
ATOM 689 C CA . PHE A 1 85 ? -1.492 1.366 11.427 1.00 90.06 85 PHE A CA 1
ATOM 690 C C . PHE A 1 85 ? -0.041 1.616 11.010 1.00 90.06 85 PHE A C 1
ATOM 692 O O . PHE A 1 85 ? 0.903 1.228 11.702 1.00 90.06 85 PHE A O 1
ATOM 699 N N . LYS A 1 86 ? 0.156 2.275 9.864 1.00 87.00 86 LYS A N 1
ATOM 700 C CA . LYS A 1 86 ? 1.490 2.650 9.360 1.00 87.00 86 LYS A CA 1
ATOM 701 C C . LYS A 1 86 ? 1.935 3.999 9.921 1.00 87.00 86 LYS A C 1
ATOM 703 O O . LYS A 1 86 ? 2.336 4.887 9.174 1.00 87.00 86 LYS A O 1
ATOM 708 N N . VAL A 1 87 ? 1.774 4.152 11.226 1.00 86.50 87 VAL A N 1
ATOM 709 C CA . VAL A 1 87 ? 2.148 5.340 11.982 1.00 86.50 87 VAL A CA 1
ATOM 710 C C . VAL A 1 87 ? 2.860 4.890 13.244 1.00 86.50 87 VAL A C 1
ATOM 712 O O . VAL A 1 87 ? 2.610 3.797 13.766 1.00 86.50 87 VAL A O 1
ATOM 715 N N . SER A 1 88 ? 3.780 5.719 13.714 1.00 84.19 88 SER A N 1
ATOM 716 C CA . SER A 1 88 ? 4.459 5.467 14.971 1.00 84.19 88 SER A CA 1
ATOM 717 C C . SER A 1 88 ? 3.463 5.592 16.135 1.00 84.19 88 SER A C 1
ATOM 719 O O . SER A 1 88 ? 2.574 6.442 16.094 1.00 84.19 88 SER A O 1
ATOM 721 N N . PRO A 1 89 ? 3.640 4.835 17.226 1.00 82.31 89 PRO A N 1
ATOM 722 C CA . PRO A 1 89 ? 2.794 4.932 18.421 1.00 82.31 89 PRO A CA 1
ATOM 723 C C . PRO A 1 89 ? 2.754 6.340 19.034 1.00 82.31 89 PRO A C 1
ATOM 725 O O . PRO A 1 89 ? 1.769 6.721 19.645 1.00 82.31 89 PRO A O 1
ATOM 728 N N . LYS A 1 90 ? 3.832 7.118 18.870 1.00 80.94 90 LYS A N 1
ATOM 729 C CA . LYS A 1 90 ? 3.943 8.502 19.364 1.00 80.94 90 LYS A CA 1
ATOM 730 C C . LYS A 1 90 ? 3.276 9.539 18.459 1.00 80.94 90 LYS A C 1
ATOM 732 O O . LYS A 1 90 ? 3.080 10.666 18.886 1.00 80.94 90 LYS A O 1
ATOM 737 N N . GLU A 1 91 ? 3.012 9.175 17.211 1.00 81.75 91 GLU A N 1
ATOM 738 C CA . GLU A 1 91 ? 2.493 10.069 16.168 1.00 81.75 91 GLU A CA 1
ATOM 739 C C . GLU A 1 91 ? 1.016 9.779 15.866 1.00 81.75 91 GLU A C 1
ATOM 741 O O . GLU A 1 91 ? 0.427 10.389 14.973 1.00 81.75 91 GLU A O 1
ATOM 746 N N . ILE A 1 92 ? 0.415 8.810 16.567 1.00 82.75 92 ILE A N 1
ATOM 747 C CA . ILE A 1 92 ? -0.985 8.466 16.373 1.00 82.75 92 ILE A CA 1
ATOM 748 C C . ILE A 1 92 ? -1.879 9.469 17.101 1.00 82.75 92 ILE A C 1
ATOM 750 O O . ILE A 1 92 ? -2.108 9.394 18.303 1.00 82.75 92 ILE A O 1
ATOM 754 N N . ASP A 1 93 ? -2.384 10.429 16.337 1.00 82.00 93 ASP A N 1
ATOM 755 C CA . ASP A 1 93 ? -3.270 11.469 16.846 1.00 82.00 93 ASP A CA 1
ATOM 756 C C . ASP A 1 93 ? -4.747 11.136 16.621 1.00 82.00 93 ASP A C 1
ATOM 758 O O . ASP A 1 93 ? -5.125 10.459 15.659 1.00 82.00 93 ASP A O 1
ATOM 762 N N . ALA A 1 94 ? -5.616 11.749 17.429 1.00 80.44 94 ALA A N 1
ATOM 763 C CA . ALA A 1 94 ? -7.063 11.711 17.221 1.00 80.44 94 ALA A CA 1
ATOM 764 C C . ALA A 1 94 ? -7.465 12.156 15.803 1.00 80.44 94 ALA A C 1
ATOM 766 O O . ALA A 1 94 ? -8.364 11.580 15.202 1.00 80.44 94 ALA A O 1
ATOM 767 N N . LYS A 1 95 ? -6.739 13.115 15.209 1.00 80.00 95 LYS A N 1
ATOM 768 C CA . LYS A 1 95 ? -6.950 13.553 13.817 1.00 80.00 95 LYS A CA 1
ATOM 769 C C . LYS A 1 95 ? -6.649 12.464 12.787 1.00 80.00 95 LYS A C 1
ATOM 771 O O . LYS A 1 95 ? -7.274 12.442 11.732 1.00 80.00 95 LYS A O 1
ATOM 776 N N . PHE A 1 96 ? -5.678 11.593 13.063 1.00 81.56 96 PHE A N 1
ATOM 777 C CA . PHE A 1 96 ? -5.363 10.468 12.186 1.00 81.56 96 PHE A CA 1
ATOM 778 C C . PHE A 1 96 ? -6.484 9.425 12.232 1.00 81.56 96 PHE A C 1
ATOM 780 O O . PHE A 1 96 ? -6.854 8.888 11.189 1.00 81.56 96 PHE A O 1
ATOM 787 N N . LEU A 1 97 ? -7.032 9.190 13.430 1.00 81.94 97 LEU A N 1
ATOM 788 C CA . LEU A 1 97 ? -8.059 8.190 13.727 1.00 81.94 97 LEU A CA 1
ATOM 789 C C . LEU A 1 97 ? -9.491 8.617 13.371 1.00 81.94 97 LEU A C 1
ATOM 791 O O . LEU A 1 97 ? -10.264 7.762 12.957 1.00 81.94 97 LEU A O 1
ATOM 795 N N . ALA A 1 98 ? -9.828 9.907 13.435 1.00 77.12 98 ALA A N 1
ATOM 796 C CA . ALA A 1 98 ? -11.199 10.410 13.267 1.00 77.12 98 ALA A CA 1
ATOM 797 C C . ALA A 1 98 ? -11.846 10.160 11.885 1.00 77.12 98 ALA A C 1
ATOM 799 O O . ALA A 1 98 ? -13.057 10.266 11.754 1.00 77.12 98 ALA A O 1
ATOM 800 N N . ASP A 1 99 ? -11.061 9.832 10.854 1.00 75.88 99 ASP A N 1
ATOM 801 C CA . ASP A 1 99 ? -11.542 9.556 9.483 1.00 75.88 99 ASP A CA 1
ATOM 802 C C . ASP A 1 99 ? -11.401 8.066 9.101 1.00 75.88 99 ASP A C 1
ATOM 804 O O . ASP A 1 99 ? -11.594 7.659 7.955 1.00 75.88 99 ASP A O 1
ATOM 808 N N . LEU A 1 100 ? -11.007 7.216 10.055 1.00 82.94 100 LEU A N 1
ATOM 809 C CA . LEU A 1 100 ? -10.718 5.811 9.792 1.00 82.94 100 LEU A CA 1
ATOM 810 C C . LEU A 1 100 ? -11.951 4.927 10.023 1.00 82.94 100 LEU A C 1
ATOM 812 O O . LEU A 1 100 ? -12.448 4.763 11.136 1.00 82.94 100 LEU A O 1
ATOM 816 N N . GLU A 1 101 ? -12.398 4.282 8.946 1.00 85.00 101 GLU A N 1
ATOM 817 C CA . GLU A 1 101 ? -13.352 3.174 8.991 1.00 85.00 101 GLU A CA 1
ATOM 818 C C . GLU A 1 101 ? -12.581 1.854 8.910 1.00 85.00 101 GLU A C 1
ATOM 820 O O . GLU A 1 101 ? -12.032 1.531 7.859 1.00 85.00 101 GLU A O 1
ATOM 825 N N . ILE A 1 102 ? -12.524 1.083 9.996 1.00 84.88 102 ILE A N 1
ATOM 826 C CA . ILE A 1 102 ? -11.821 -0.204 10.057 1.00 84.88 102 ILE A CA 1
ATOM 827 C C . ILE A 1 102 ? -12.806 -1.328 9.737 1.00 84.88 102 ILE A C 1
ATOM 829 O O . ILE A 1 102 ? -13.806 -1.509 10.431 1.00 84.88 102 ILE A O 1
ATOM 833 N N . LYS A 1 103 ? -12.506 -2.115 8.702 1.00 84.44 103 LYS A N 1
ATOM 834 C CA . LYS A 1 103 ? -13.281 -3.304 8.319 1.00 84.44 103 LYS A CA 1
ATOM 835 C C . LYS A 1 103 ? -12.506 -4.559 8.689 1.00 84.44 103 LYS A C 1
ATOM 837 O O . LYS A 1 103 ? -11.380 -4.734 8.230 1.00 84.44 103 LYS A O 1
ATOM 842 N N . ASN A 1 104 ? -13.111 -5.412 9.508 1.00 83.94 104 ASN A N 1
ATOM 843 C CA . ASN A 1 104 ? -12.562 -6.704 9.914 1.00 83.94 104 ASN A CA 1
ATOM 844 C C . ASN A 1 104 ? -13.687 -7.758 9.999 1.00 83.94 104 ASN A C 1
ATOM 846 O O . ASN A 1 104 ? -14.849 -7.455 9.725 1.00 83.94 104 ASN A O 1
ATOM 850 N N . ASN A 1 105 ? -13.363 -8.988 10.411 1.00 82.75 105 ASN A N 1
ATOM 851 C CA . ASN A 1 105 ? -14.350 -10.077 10.512 1.00 82.75 105 ASN A CA 1
ATOM 852 C C . ASN A 1 105 ? -15.428 -9.865 11.586 1.00 82.75 105 ASN A C 1
ATOM 854 O O . ASN A 1 105 ? -16.470 -10.510 11.533 1.00 82.75 105 ASN A O 1
ATOM 858 N N . TYR A 1 106 ? -15.188 -8.991 12.563 1.00 80.56 106 TYR A N 1
ATOM 859 C CA . TYR A 1 106 ? -16.141 -8.689 13.633 1.00 80.56 106 TYR A CA 1
ATOM 860 C C . TYR A 1 106 ? -17.117 -7.573 13.248 1.00 80.56 106 TYR A C 1
ATOM 862 O O . TYR A 1 106 ? -18.141 -7.400 13.905 1.00 80.56 106 TYR A O 1
ATOM 870 N N . GLY A 1 107 ? -16.819 -6.819 12.188 1.00 81.50 107 GLY A N 1
ATOM 871 C CA . GLY A 1 107 ? -17.698 -5.788 11.666 1.00 81.50 107 GLY A CA 1
ATOM 872 C C . GLY A 1 107 ? -16.955 -4.607 11.056 1.00 81.50 107 GLY A C 1
ATOM 873 O O . GLY A 1 107 ? -15.759 -4.640 10.762 1.00 81.50 107 GLY A O 1
ATOM 874 N N . THR A 1 108 ? -17.717 -3.538 10.842 1.00 85.06 108 THR A N 1
ATOM 875 C CA . THR A 1 108 ? -17.201 -2.246 10.389 1.00 85.06 108 THR A CA 1
ATOM 876 C C . THR A 1 108 ? -17.249 -1.267 11.553 1.00 85.06 108 THR A C 1
ATOM 878 O O . THR A 1 108 ? -18.328 -0.957 12.060 1.00 85.06 108 THR A O 1
ATOM 881 N N . PHE A 1 109 ? -16.082 -0.788 11.970 1.00 83.31 109 PHE A N 1
ATOM 882 C CA . PHE A 1 109 ? -15.914 0.125 13.092 1.00 83.31 109 PHE A CA 1
ATOM 883 C C . PHE A 1 109 ? -15.511 1.501 12.572 1.00 83.31 109 PHE A C 1
ATOM 885 O O . PHE A 1 109 ? -14.438 1.659 11.991 1.00 83.31 109 PHE A O 1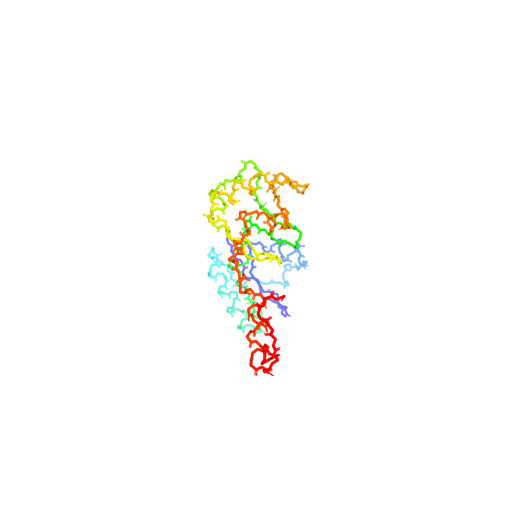
ATOM 892 N N . LYS A 1 110 ? -16.374 2.495 12.785 1.00 83.94 110 LYS A N 1
ATOM 893 C CA . LYS A 1 110 ? -16.056 3.902 12.525 1.00 83.94 110 LYS A CA 1
ATOM 894 C C . LYS A 1 110 ? -15.591 4.579 13.807 1.00 83.94 110 LYS A C 1
ATOM 896 O O . LYS A 1 110 ? -16.291 4.522 14.829 1.00 83.94 110 LYS A O 1
ATOM 901 N N . LEU A 1 111 ? -14.420 5.201 13.735 1.00 81.44 111 LEU A N 1
ATOM 902 C CA . LEU A 1 111 ? -13.782 5.940 14.823 1.00 81.44 111 LEU A CA 1
ATOM 90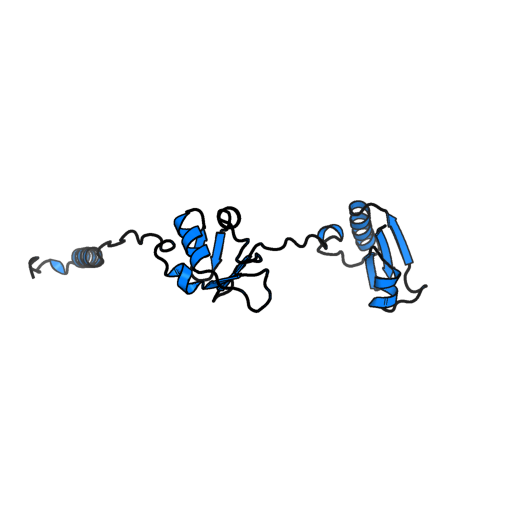3 C C . LEU A 1 111 ? -14.266 7.399 14.867 1.00 81.44 111 LEU A C 1
ATOM 905 O O . LEU A 1 111 ? -13.467 8.323 14.906 1.00 81.44 111 LEU A O 1
ATOM 909 N N . ASP A 1 112 ? -15.586 7.599 14.874 1.00 78.44 112 ASP A N 1
ATOM 910 C CA . ASP A 1 112 ? -16.197 8.941 14.845 1.00 78.44 112 ASP A CA 1
ATOM 911 C C . ASP A 1 112 ? -16.285 9.596 16.242 1.00 78.44 112 ASP A C 1
ATOM 913 O O . ASP A 1 112 ? -16.551 10.789 16.362 1.00 78.44 112 ASP A O 1
ATOM 917 N N . SER A 1 113 ? -16.107 8.814 17.312 1.00 81.12 113 SER A N 1
ATOM 918 C CA . SER A 1 113 ? -16.302 9.244 18.706 1.00 81.12 113 SER A CA 1
ATOM 919 C C . SER A 1 113 ? -14.969 9.328 19.445 1.00 81.12 113 SER A C 1
ATOM 921 O O . SER A 1 113 ? -14.148 8.418 19.319 1.00 81.12 113 SER A O 1
ATOM 923 N N . THR A 1 114 ? -14.783 10.365 20.268 1.00 82.94 114 THR A N 1
ATOM 924 C CA . THR A 1 114 ? -13.567 10.558 21.077 1.00 82.94 114 THR A CA 1
ATOM 925 C C . THR A 1 114 ? -13.278 9.352 21.975 1.00 82.94 114 THR A C 1
ATOM 927 O O . THR A 1 114 ? -12.148 8.883 21.992 1.00 82.94 114 THR A O 1
ATOM 930 N N . ASP A 1 115 ? -14.302 8.751 22.591 1.00 84.00 115 ASP A N 1
ATOM 931 C CA . ASP A 1 115 ? -14.132 7.585 23.476 1.00 84.00 115 ASP A CA 1
ATOM 932 C C . ASP A 1 115 ? -13.515 6.377 22.750 1.00 84.00 115 ASP A C 1
ATOM 934 O O . ASP A 1 115 ? -12.643 5.684 23.271 1.00 84.00 115 ASP A O 1
ATOM 938 N N . LYS A 1 116 ? -13.918 6.145 21.492 1.00 84.62 116 LYS A N 1
ATOM 939 C CA . LYS A 1 116 ? -13.364 5.070 20.655 1.00 84.62 116 LYS A CA 1
ATOM 940 C C . LYS A 1 116 ? -11.906 5.333 20.296 1.00 84.62 116 LYS A C 1
ATOM 942 O O . LYS A 1 116 ? -11.107 4.401 20.235 1.00 84.62 116 LYS A O 1
ATOM 947 N N . ILE A 1 117 ? -11.577 6.592 20.017 1.00 86.88 117 ILE A N 1
ATOM 948 C CA . ILE A 1 117 ? -10.218 7.025 19.691 1.00 86.88 117 ILE A CA 1
ATOM 949 C C . ILE A 1 117 ? -9.316 6.846 20.915 1.00 86.88 117 ILE A C 1
ATOM 951 O O . ILE A 1 117 ? -8.257 6.234 20.793 1.00 86.88 117 ILE A O 1
ATOM 955 N N . ASP A 1 118 ? -9.757 7.297 22.088 1.00 88.19 118 ASP A N 1
ATOM 956 C CA . ASP A 1 118 ? -9.015 7.174 23.346 1.00 88.19 118 ASP A CA 1
ATOM 957 C C . ASP A 1 118 ? -8.809 5.709 23.742 1.00 88.19 118 ASP A C 1
ATOM 959 O O . ASP A 1 118 ? -7.713 5.315 24.161 1.00 88.19 118 ASP A O 1
ATOM 963 N N . TRP A 1 119 ? -9.828 4.871 23.527 1.00 90.12 119 TRP A N 1
ATOM 964 C CA . TRP A 1 119 ? -9.706 3.430 23.710 1.00 90.12 119 TRP A CA 1
ATOM 965 C C . TRP A 1 119 ? -8.640 2.835 22.785 1.00 90.12 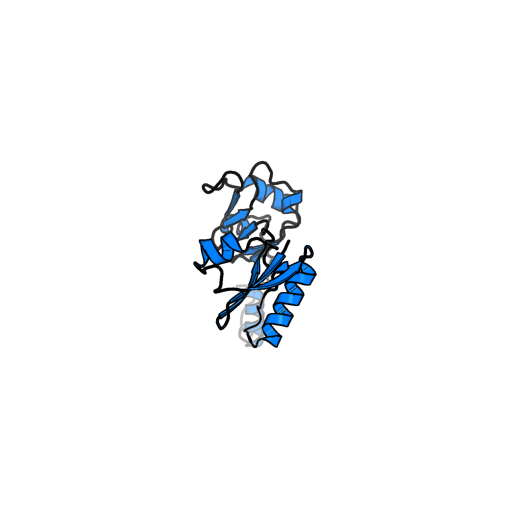119 TRP A C 1
ATOM 967 O O . TRP A 1 119 ? -7.791 2.067 23.242 1.00 90.12 119 TRP A O 1
ATOM 977 N N . VAL A 1 120 ? -8.644 3.208 21.497 1.00 88.31 120 VAL A N 1
ATOM 978 C CA . VAL A 1 120 ? -7.637 2.749 20.528 1.00 88.31 120 VAL A CA 1
ATOM 979 C C . VAL A 1 120 ? -6.248 3.185 20.972 1.00 88.31 120 VAL A C 1
ATOM 981 O O . VAL A 1 120 ? -5.381 2.329 21.086 1.00 88.31 120 VAL A O 1
ATOM 984 N N . ILE A 1 121 ? -6.045 4.464 21.298 1.00 88.00 121 ILE A N 1
ATOM 985 C CA . ILE A 1 121 ? -4.745 5.000 21.735 1.00 88.00 121 ILE A CA 1
ATOM 986 C C . ILE A 1 121 ? -4.219 4.246 22.963 1.00 88.00 121 ILE A C 1
ATOM 988 O O . ILE A 1 121 ? -3.041 3.891 23.010 1.00 88.00 121 ILE A O 1
ATOM 992 N N . SER A 1 122 ? -5.098 3.932 23.914 1.00 88.81 122 SER A N 1
ATOM 993 C CA . SER A 1 122 ? -4.741 3.213 25.142 1.00 88.81 122 SER A CA 1
ATOM 994 C C . SER A 1 122 ? -4.396 1.736 24.910 1.00 88.81 122 SER A C 1
ATOM 996 O O . SER A 1 122 ? -3.621 1.162 25.671 1.00 88.81 122 SER A O 1
ATOM 998 N N . ASN A 1 123 ? -4.954 1.114 23.866 1.00 90.69 123 ASN A N 1
ATOM 999 C CA . ASN A 1 123 ? -4.782 -0.310 23.547 1.00 90.69 123 ASN A CA 1
ATOM 1000 C C . ASN A 1 123 ? -3.822 -0.565 22.370 1.00 90.69 123 ASN A C 1
ATOM 1002 O O . ASN A 1 123 ? -3.768 -1.677 21.835 1.00 90.69 123 ASN A O 1
ATOM 1006 N N . ILE A 1 124 ? -3.066 0.448 21.941 1.00 90.69 124 ILE A N 1
ATOM 1007 C CA . ILE A 1 124 ? -2.060 0.296 20.891 1.00 90.69 124 ILE A CA 1
ATOM 1008 C C . ILE A 1 124 ? -0.828 -0.439 21.411 1.00 90.69 124 ILE A C 1
ATOM 1010 O O . ILE A 1 124 ? -0.271 -0.138 22.465 1.00 90.69 124 ILE A O 1
ATOM 1014 N N . HIS A 1 125 ? -0.334 -1.350 20.580 1.00 90.06 125 HIS A N 1
ATOM 1015 C CA . HIS A 1 125 ? 0.932 -2.034 20.768 1.00 90.06 125 HIS A CA 1
ATOM 1016 C C . HIS A 1 125 ? 1.942 -1.652 19.683 1.00 90.06 125 HIS A C 1
ATOM 1018 O O . HIS A 1 125 ? 1.601 -1.435 18.516 1.00 90.06 125 HIS A O 1
ATOM 1024 N N . ASN A 1 126 ? 3.221 -1.619 20.058 1.00 89.38 126 ASN A N 1
ATOM 1025 C CA . ASN A 1 126 ? 4.320 -1.365 19.129 1.00 89.38 126 ASN A CA 1
ATOM 1026 C C . ASN A 1 126 ? 4.559 -2.589 18.243 1.00 89.38 126 ASN A C 1
ATOM 1028 O O . ASN A 1 126 ? 4.635 -3.716 18.733 1.00 89.38 126 ASN A O 1
ATOM 1032 N N . SER A 1 127 ? 4.728 -2.371 16.940 1.00 84.69 127 SER A N 1
ATOM 1033 C CA . SER A 1 127 ? 5.075 -3.446 16.015 1.00 84.69 127 SER A CA 1
ATOM 1034 C C . SER A 1 127 ? 6.531 -3.874 16.184 1.00 84.69 127 SER A C 1
ATOM 1036 O O . SER A 1 127 ? 7.446 -3.052 16.177 1.00 84.69 127 SER A O 1
ATOM 1038 N N . GLN A 1 128 ? 6.761 -5.185 16.233 1.00 84.50 128 GLN A N 1
ATOM 1039 C CA . GLN A 1 128 ? 8.109 -5.759 16.187 1.00 84.50 128 GLN A CA 1
ATOM 1040 C C . GLN A 1 128 ? 8.797 -5.582 14.821 1.0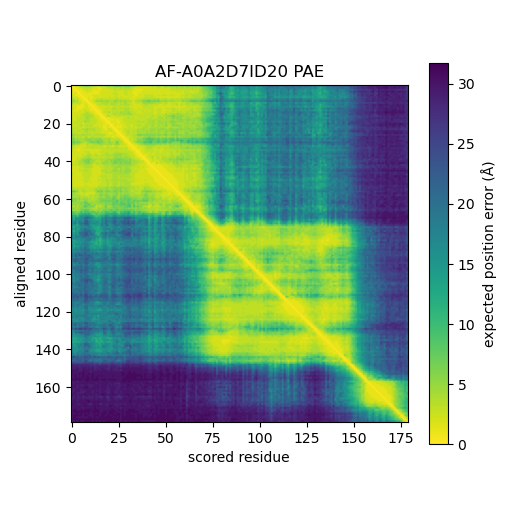0 84.50 128 GLN A C 1
ATOM 1042 O O . GLN A 1 128 ? 10.011 -5.723 14.720 1.00 84.50 128 GLN A O 1
ATOM 1047 N N . PHE A 1 129 ? 8.034 -5.286 13.761 1.00 76.56 129 PHE A N 1
ATOM 1048 C CA . PHE A 1 129 ? 8.539 -5.185 12.385 1.00 76.56 129 PHE A CA 1
ATOM 1049 C C . PHE A 1 129 ? 9.056 -3.785 12.020 1.00 76.56 129 PHE A C 1
ATOM 1051 O O . PHE A 1 129 ? 9.542 -3.580 10.909 1.00 76.56 129 PHE A O 1
ATOM 1058 N N . GLY A 1 130 ? 8.962 -2.820 12.937 1.00 76.50 130 GLY A N 1
ATOM 1059 C CA . GLY A 1 130 ? 9.561 -1.500 12.777 1.00 76.50 130 GLY A CA 1
ATOM 1060 C C . GLY A 1 130 ? 8.908 -0.440 13.668 1.00 76.50 130 GLY A C 1
ATOM 1061 O O . GLY A 1 130 ? 7.706 -0.524 13.931 1.00 76.50 130 G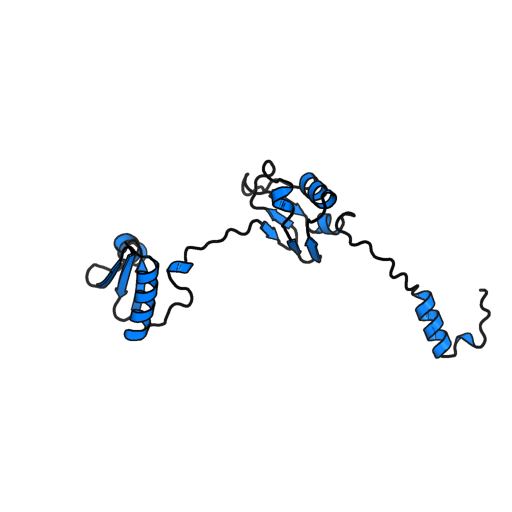LY A O 1
ATOM 1062 N N . PRO A 1 131 ? 9.665 0.595 14.079 1.00 80.69 131 PRO A N 1
ATOM 1063 C CA . PRO A 1 131 ? 9.185 1.635 14.997 1.00 80.69 131 PRO A CA 1
ATOM 1064 C C . PRO A 1 131 ? 8.056 2.495 14.408 1.00 80.69 131 PRO A C 1
ATOM 1066 O O . PRO A 1 131 ? 7.288 3.096 15.153 1.00 80.69 131 PRO A O 1
ATOM 1069 N N . ASN A 1 132 ? 7.922 2.502 13.079 1.00 84.94 132 ASN A N 1
ATOM 1070 C CA . ASN A 1 132 ? 6.958 3.318 12.335 1.00 84.94 132 ASN A CA 1
ATOM 1071 C C . ASN A 1 132 ? 5.621 2.593 12.107 1.00 84.94 132 ASN A C 1
ATOM 1073 O O . ASN A 1 132 ? 4.908 2.868 11.140 1.00 84.94 132 ASN A O 1
ATOM 1077 N N . SER A 1 133 ? 5.319 1.589 12.929 1.00 87.06 133 SER A N 1
ATOM 1078 C CA . SER A 1 133 ? 4.056 0.867 12.849 1.00 87.06 133 SER A CA 1
ATOM 1079 C C . SER A 1 133 ? 3.583 0.430 14.224 1.00 87.06 133 SER A C 1
ATOM 1081 O O . SER A 1 133 ? 4.371 0.045 15.091 1.00 87.06 133 SER A O 1
ATOM 1083 N N . CYS A 1 134 ? 2.274 0.461 14.403 1.00 90.75 134 CYS A N 1
ATOM 1084 C CA . CYS A 1 134 ? 1.613 0.056 15.627 1.00 90.75 134 CYS A 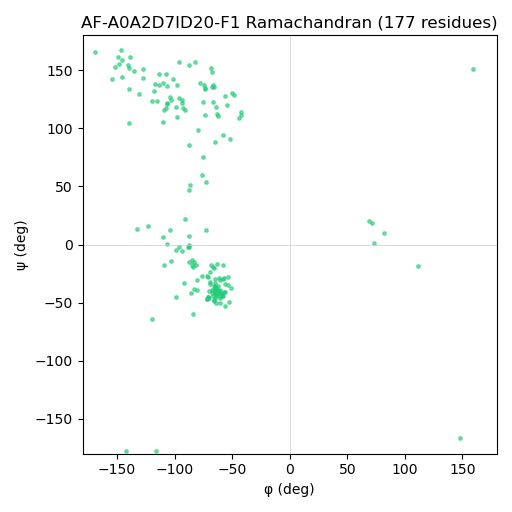CA 1
ATOM 1085 C C . CYS A 1 134 ? 0.348 -0.738 15.290 1.00 90.75 134 CYS A C 1
ATOM 1087 O O . CYS A 1 134 ? -0.114 -0.721 14.146 1.00 90.75 134 CYS A O 1
ATOM 1089 N N . TYR A 1 135 ? -0.182 -1.497 16.242 1.00 92.06 135 TYR A N 1
ATOM 1090 C CA . TYR A 1 135 ? -1.341 -2.347 15.993 1.00 92.06 135 TYR A CA 1
ATOM 1091 C C . TYR A 1 135 ? -2.267 -2.449 17.200 1.00 92.06 135 TYR A C 1
ATOM 1093 O O . TYR A 1 135 ? -1.859 -2.234 18.337 1.00 92.06 135 TYR A O 1
ATOM 1101 N N . VAL A 1 136 ? -3.514 -2.824 16.927 1.00 93.19 136 VAL A N 1
ATOM 1102 C CA . VAL A 1 136 ? -4.556 -3.125 17.915 1.00 93.19 136 VAL A CA 1
ATOM 1103 C C . VAL A 1 136 ? -5.143 -4.500 17.618 1.00 93.19 136 VAL A C 1
ATOM 1105 O O . VAL A 1 136 ? -5.299 -4.884 16.456 1.00 93.19 136 VAL A O 1
ATOM 1108 N N . TYR A 1 137 ? -5.483 -5.253 18.664 1.00 92.75 137 TYR A N 1
ATOM 1109 C CA . TYR A 1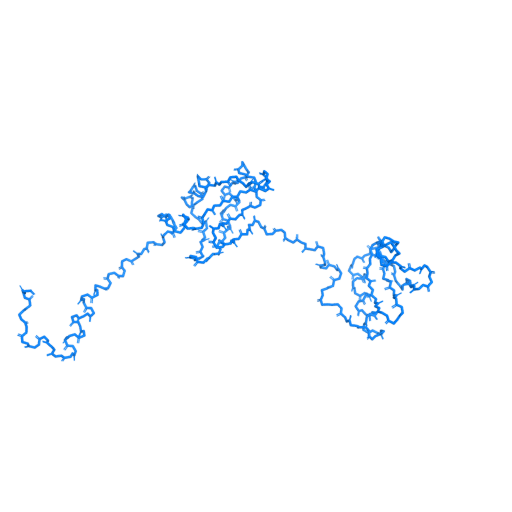 137 ? -6.173 -6.533 18.526 1.00 92.75 137 TYR A CA 1
ATOM 1110 C C . TYR A 1 137 ? -7.652 -6.336 18.193 1.00 92.75 137 TYR A C 1
ATOM 1112 O O . TYR A 1 137 ? -8.411 -5.749 18.964 1.00 92.75 137 TYR A O 1
ATOM 1120 N N . ASN A 1 138 ? -8.089 -6.911 17.073 1.00 91.12 138 ASN A N 1
ATOM 1121 C CA . ASN A 1 138 ? -9.457 -6.764 16.578 1.00 91.12 138 ASN A CA 1
ATOM 1122 C C . ASN A 1 138 ? -10.493 -7.382 17.519 1.00 91.12 138 ASN A C 1
ATOM 1124 O O . ASN A 1 138 ? -11.572 -6.824 17.688 1.00 91.12 138 ASN A O 1
ATOM 1128 N N . LYS A 1 139 ? -10.154 -8.503 18.170 1.00 88.69 139 LYS A N 1
ATOM 1129 C CA . LYS A 1 139 ? -11.033 -9.154 19.151 1.00 88.69 139 LYS A CA 1
ATOM 1130 C C . LYS A 1 139 ? -11.266 -8.278 20.386 1.00 88.69 139 LYS A C 1
ATOM 1132 O O . LYS A 1 139 ? -12.390 -8.208 20.867 1.00 88.69 139 LYS A O 1
ATOM 1137 N N . ALA A 1 140 ? -10.220 -7.608 20.876 1.00 88.50 140 ALA A N 1
ATOM 1138 C CA . ALA A 1 140 ? -10.329 -6.679 22.000 1.00 88.50 140 ALA A CA 1
ATOM 1139 C C . ALA A 1 140 ? -11.160 -5.451 21.606 1.00 88.50 140 ALA A C 1
ATOM 1141 O O . ALA A 1 140 ? -12.079 -5.081 22.325 1.00 88.50 140 ALA A O 1
ATOM 1142 N N . MET A 1 141 ? -10.906 -4.904 20.413 1.00 88.06 141 MET A N 1
ATOM 1143 C CA . MET A 1 141 ? -11.662 -3.773 19.873 1.00 88.06 141 MET A CA 1
ATOM 1144 C C . MET A 1 141 ? -13.149 -4.102 19.693 1.00 88.06 141 MET A C 1
ATOM 1146 O O . MET A 1 141 ? -13.993 -3.285 20.017 1.00 88.06 141 MET A O 1
ATOM 1150 N N . ALA A 1 142 ? -13.496 -5.308 19.239 1.00 86.62 142 ALA A N 1
ATOM 1151 C CA . ALA A 1 142 ? -14.893 -5.729 19.104 1.00 86.62 142 ALA A CA 1
ATOM 1152 C C . ALA A 1 142 ? -15.596 -5.994 20.454 1.00 86.62 142 ALA A C 1
ATOM 1154 O O . ALA A 1 142 ? -16.821 -5.900 20.551 1.00 86.62 142 ALA A O 1
ATOM 1155 N N . ALA A 1 143 ? -14.840 -6.361 21.490 1.00 85.88 143 ALA A N 1
ATOM 1156 C CA . ALA A 1 143 ? -15.367 -6.622 22.830 1.00 85.88 143 ALA A CA 1
ATOM 1157 C C . ALA A 1 143 ? -15.518 -5.349 23.682 1.00 85.88 143 ALA A C 1
ATOM 1159 O O . ALA A 1 143 ? -16.227 -5.371 24.685 1.00 85.88 143 ALA A O 1
ATOM 1160 N N . ALA A 1 144 ? -14.855 -4.262 23.295 1.00 84.94 144 ALA A N 1
ATOM 1161 C CA . ALA A 1 144 ? -14.863 -2.992 24.001 1.00 84.94 144 ALA A CA 1
ATOM 1162 C C . ALA A 1 144 ? -16.248 -2.320 23.964 1.00 84.94 144 ALA A C 1
ATOM 1164 O O . ALA A 1 144 ? -16.924 -2.312 22.930 1.00 84.94 144 ALA A O 1
ATOM 1165 N N . ALA A 1 145 ? -16.676 -1.764 25.100 1.00 75.19 145 ALA A N 1
ATOM 1166 C CA . ALA A 1 145 ? -18.013 -1.193 25.286 1.00 75.19 145 ALA A CA 1
ATOM 1167 C C . ALA A 1 145 ? -18.291 -0.022 24.327 1.00 75.19 145 ALA A C 1
ATOM 1169 O O . ALA A 1 145 ? -19.415 0.168 23.876 1.00 75.19 145 ALA A O 1
ATOM 1170 N N . GLU A 1 146 ? -17.244 0.708 23.960 1.00 77.88 146 GLU A N 1
ATOM 1171 C CA . GLU A 1 146 ? -17.237 1.862 23.062 1.00 77.88 146 GLU A CA 1
ATOM 1172 C C . GLU A 1 146 ? -17.534 1.468 21.602 1.00 77.88 146 GLU A C 1
ATOM 1174 O O . GLU A 1 146 ? -17.987 2.284 20.794 1.00 77.88 146 GLU A O 1
ATOM 1179 N N . PHE A 1 147 ? -17.271 0.207 21.249 1.00 76.44 147 PHE A N 1
ATOM 1180 C CA . PHE A 1 147 ? -17.430 -0.355 19.905 1.00 76.44 147 PHE A CA 1
ATOM 1181 C C . PHE A 1 147 ? -18.585 -1.340 19.797 1.00 76.44 147 PHE A C 1
ATOM 1183 O O . PHE A 1 147 ? -19.065 -1.613 18.691 1.00 76.44 147 PHE A O 1
ATOM 1190 N N . GLN A 1 148 ? -19.057 -1.850 20.932 1.00 73.06 148 GLN A N 1
ATOM 1191 C CA . GLN A 1 148 ? -20.344 -2.504 21.003 1.00 73.06 148 GLN A CA 1
ATOM 1192 C C . GLN A 1 148 ? -21.373 -1.437 20.632 1.00 73.06 148 GLN A C 1
ATOM 1194 O O . GLN A 1 148 ? -21.608 -0.484 21.373 1.00 73.06 148 GLN A O 1
ATOM 1199 N N . LYS A 1 149 ? -22.008 -1.575 19.459 1.00 57.84 149 LYS A N 1
ATOM 1200 C CA . LYS A 1 149 ? -23.330 -0.965 19.294 1.00 57.84 149 LYS A CA 1
ATOM 1201 C C . LYS A 1 149 ? -24.092 -1.394 20.532 1.00 57.84 149 LYS A C 1
ATOM 1203 O O . LYS A 1 149 ? -24.070 -2.595 20.820 1.00 57.84 149 LYS A O 1
ATOM 1208 N N . GLN A 1 150 ? -24.708 -0.447 21.250 1.00 49.53 150 GLN A N 1
ATOM 1209 C CA . GLN A 1 150 ? -25.739 -0.820 22.203 1.00 49.53 150 GLN A CA 1
ATOM 1210 C C . GLN A 1 150 ? -26.554 -1.869 21.469 1.00 49.53 150 GLN A C 1
ATOM 1212 O O . GLN A 1 150 ? -27.088 -1.594 20.387 1.00 49.53 150 GLN A O 1
ATOM 1217 N N . LYS A 1 151 ? -26.524 -3.109 21.965 1.00 47.12 151 LYS A N 1
ATOM 1218 C CA . LYS A 1 151 ? -27.619 -4.003 21.680 1.00 47.12 151 LYS A CA 1
ATOM 1219 C C . LYS A 1 151 ? -28.770 -3.194 22.243 1.00 47.12 151 LYS A C 1
ATOM 1221 O O . LYS A 1 151 ? -28.945 -3.153 23.450 1.00 47.12 151 LYS A O 1
ATOM 1226 N N . SER A 1 152 ? -29.439 -2.421 21.382 1.00 43.53 152 SER A N 1
ATOM 1227 C CA . SER A 1 152 ? -30.844 -2.141 21.567 1.00 43.53 152 SER A CA 1
ATOM 1228 C C . SER A 1 152 ? -31.360 -3.497 21.969 1.00 43.53 152 SER A C 1
ATOM 1230 O O . SER A 1 152 ? -31.182 -4.443 21.189 1.00 43.53 152 SER A O 1
ATOM 1232 N N . ASP A 1 153 ? -31.763 -3.609 23.225 1.00 46.22 153 ASP A N 1
ATOM 1233 C CA . ASP A 1 153 ? -32.430 -4.775 23.736 1.00 46.22 153 ASP A CA 1
ATOM 1234 C C . ASP A 1 153 ? -33.576 -5.015 22.758 1.00 46.22 153 ASP A C 1
ATOM 1236 O O . ASP A 1 153 ? -34.675 -4.497 22.904 1.00 46.22 153 ASP A O 1
ATOM 1240 N N . VAL A 1 154 ? -33.322 -5.815 21.724 1.00 48.66 154 VAL A N 1
ATOM 1241 C CA . VAL A 1 154 ? -34.344 -6.646 21.121 1.00 48.66 154 VAL A CA 1
ATOM 1242 C C . VAL A 1 154 ? -34.495 -7.786 22.120 1.00 48.66 154 VAL A C 1
ATOM 1244 O O . VAL A 1 154 ? -34.248 -8.951 21.840 1.00 48.66 154 VAL A O 1
ATOM 1247 N N . ASP A 1 155 ? -34.870 -7.390 23.332 1.00 51.62 155 ASP A N 1
ATOM 1248 C CA . ASP A 1 155 ? -35.831 -8.071 24.156 1.00 51.62 155 ASP A CA 1
ATOM 1249 C C . ASP A 1 155 ? -37.199 -7.802 23.501 1.00 51.62 155 ASP A C 1
ATOM 1251 O O . ASP A 1 155 ? -38.139 -7.322 24.126 1.00 51.62 155 ASP A O 1
ATOM 1255 N N . GLU A 1 156 ? -37.338 -8.113 22.201 1.00 56.03 156 GLU A N 1
ATOM 1256 C CA . GLU A 1 156 ? -38.591 -8.722 21.776 1.00 56.03 156 GLU A CA 1
ATOM 1257 C C . GLU A 1 156 ? -38.579 -10.051 22.503 1.00 56.03 156 GLU A C 1
ATOM 1259 O O . GLU A 1 156 ? -37.961 -11.027 22.067 1.00 56.03 156 GLU A O 1
ATOM 1264 N N . ASN A 1 157 ? -39.116 -9.966 23.718 1.00 67.25 157 ASN A N 1
ATOM 1265 C CA . ASN A 1 157 ? -39.097 -10.966 24.751 1.00 67.25 157 ASN A CA 1
ATOM 1266 C C . ASN A 1 157 ? -39.417 -12.279 24.047 1.00 67.25 157 ASN A C 1
ATOM 1268 O O . ASN A 1 157 ? -40.521 -12.457 23.539 1.00 67.25 157 ASN A O 1
ATOM 1272 N N . VAL A 1 158 ? -38.443 -13.181 23.910 1.00 70.19 158 VAL A N 1
ATOM 1273 C CA . VAL A 1 158 ? -38.642 -14.435 23.159 1.00 70.19 158 VAL A CA 1
ATOM 1274 C C . VAL A 1 158 ? -39.872 -15.177 23.702 1.00 70.19 158 VAL A C 1
ATOM 1276 O O . VAL A 1 1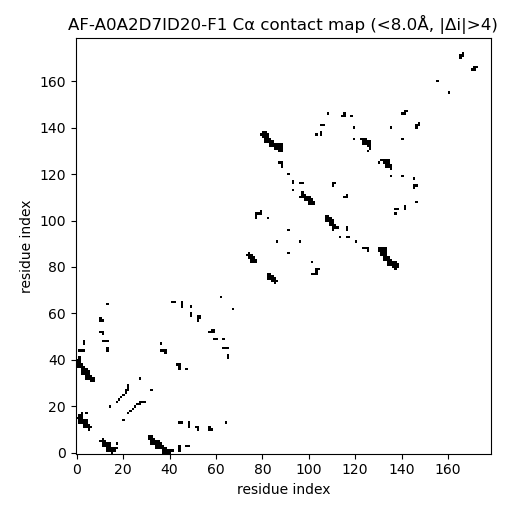58 ? -40.588 -15.850 22.964 1.00 70.19 158 VAL A O 1
ATOM 1279 N N . PHE A 1 159 ? -40.182 -14.960 24.981 1.00 73.44 159 PHE A N 1
ATOM 1280 C CA . PHE A 1 159 ? -41.405 -15.391 25.640 1.00 73.44 159 PHE A CA 1
ATOM 1281 C C . PHE A 1 159 ? -42.696 -14.780 25.063 1.00 73.44 159 PHE A C 1
ATOM 1283 O O . PHE A 1 159 ? -43.686 -15.496 24.986 1.00 73.44 159 PHE A O 1
ATOM 1290 N N . ASP A 1 160 ? -42.724 -13.525 24.613 1.00 78.31 160 ASP A N 1
ATOM 1291 C CA . ASP A 1 160 ? -43.868 -12.915 23.916 1.00 78.31 160 ASP A CA 1
ATOM 1292 C C . ASP A 1 160 ? -44.113 -13.538 22.542 1.00 78.31 160 ASP A C 1
ATOM 1294 O O . ASP A 1 160 ? -45.254 -13.875 22.227 1.00 78.31 160 ASP A O 1
ATOM 1298 N N . LEU A 1 161 ? -43.058 -13.805 21.767 1.00 81.25 161 LEU A N 1
ATOM 1299 C CA . LEU A 1 161 ? -43.174 -14.524 20.492 1.00 81.25 161 LEU A CA 1
ATOM 1300 C C . LEU A 1 161 ? -43.653 -15.970 20.700 1.00 81.25 161 LEU A C 1
ATOM 1302 O O . LEU A 1 161 ? -44.505 -16.459 19.957 1.00 81.25 161 LEU A O 1
ATOM 1306 N N . ILE A 1 162 ? -43.159 -16.644 21.745 1.00 81.00 162 ILE A N 1
ATOM 1307 C CA . ILE A 1 162 ? -43.626 -17.983 22.139 1.00 81.00 162 ILE A CA 1
ATOM 1308 C C . ILE A 1 162 ? -45.097 -17.937 22.584 1.00 81.00 162 ILE A C 1
ATOM 1310 O O . ILE A 1 162 ? -45.876 -18.807 22.189 1.00 81.00 162 ILE A O 1
ATOM 1314 N N . ARG A 1 163 ? -45.503 -16.926 23.366 1.00 81.62 163 ARG A N 1
ATOM 1315 C CA . ARG A 1 163 ? -46.894 -16.728 23.811 1.00 81.62 163 ARG A CA 1
ATOM 1316 C C . ARG A 1 163 ? -47.833 -16.470 22.634 1.00 81.62 163 ARG A C 1
ATOM 1318 O O . ARG A 1 163 ? -48.898 -17.082 22.573 1.00 81.62 163 ARG A O 1
ATOM 1325 N N . GLN A 1 164 ? -47.432 -15.623 21.687 1.00 82.25 164 GLN A N 1
ATOM 1326 C CA . GLN A 1 164 ? -48.213 -15.327 20.487 1.00 82.25 164 GLN A CA 1
ATOM 1327 C C . GLN A 1 164 ? -48.352 -16.564 19.591 1.00 82.25 164 GLN A C 1
ATOM 1329 O O . GLN A 1 164 ? -49.465 -16.912 19.200 1.00 82.25 164 GLN A O 1
ATOM 1334 N N . TRP A 1 165 ? -47.263 -17.298 19.349 1.00 84.31 165 TRP A N 1
ATOM 1335 C CA . TRP A 1 165 ? -47.305 -18.562 18.609 1.00 84.31 165 TRP A CA 1
ATOM 1336 C C . TRP A 1 165 ? -48.211 -19.605 19.284 1.00 84.31 165 TRP A C 1
ATOM 1338 O O . TRP A 1 165 ? -48.996 -20.284 18.619 1.00 84.31 165 TRP A O 1
ATOM 1348 N N . ALA A 1 166 ? -48.148 -19.721 20.615 1.00 80.38 166 ALA A N 1
ATOM 1349 C CA . ALA A 1 166 ? -48.990 -20.641 21.376 1.00 80.38 166 ALA A CA 1
ATOM 1350 C C . ALA A 1 166 ? -50.479 -20.258 21.314 1.00 80.38 166 ALA A C 1
ATOM 1352 O O . ALA A 1 166 ? -51.333 -21.146 21.244 1.00 80.38 166 ALA A O 1
ATOM 1353 N N . TYR A 1 167 ? -50.789 -18.956 21.292 1.00 80.81 167 TYR A N 1
ATOM 1354 C CA . TYR A 1 167 ? -52.143 -18.443 21.085 1.00 80.81 167 TYR A CA 1
ATOM 1355 C C . TYR A 1 167 ? -52.664 -18.769 19.678 1.00 80.81 167 TYR A C 1
ATOM 1357 O O . TYR A 1 167 ? -53.740 -19.346 19.542 1.00 80.81 167 TYR A O 1
ATOM 1365 N N . GLU A 1 168 ? -51.874 -18.502 18.633 1.00 83.12 168 GLU A N 1
ATOM 1366 C CA . GLU A 1 168 ? -52.231 -18.806 17.237 1.00 83.12 168 GLU A CA 1
ATOM 1367 C C . GLU A 1 168 ? -52.440 -20.310 16.984 1.00 83.12 168 GLU A C 1
ATOM 1369 O O . GLU A 1 168 ? -53.231 -20.702 16.125 1.00 83.12 168 GLU A O 1
ATOM 1374 N N . LYS A 1 169 ? -51.759 -21.172 17.749 1.00 79.62 169 LYS A N 1
ATOM 1375 C CA . LYS A 1 169 ? -51.929 -22.634 17.710 1.00 79.62 169 LYS A CA 1
ATOM 1376 C C . LYS A 1 169 ? -53.032 -23.164 18.632 1.00 79.62 169 LYS A C 1
ATOM 1378 O O . LYS A 1 169 ? -53.263 -24.372 18.638 1.00 79.62 169 LYS A O 1
ATOM 1383 N N . GLY A 1 170 ? -53.705 -22.302 19.398 1.00 75.56 170 GLY A N 1
ATOM 1384 C CA . GLY A 1 170 ? -54.779 -22.690 20.319 1.00 75.56 170 GLY A CA 1
ATOM 1385 C C . GLY A 1 170 ? -54.306 -23.498 21.533 1.00 75.56 170 GLY A C 1
ATOM 1386 O O . GLY A 1 170 ? -55.102 -24.192 22.167 1.00 75.56 170 GLY A O 1
ATOM 1387 N N . ILE A 1 171 ? -53.016 -23.434 21.873 1.00 70.62 171 ILE A N 1
ATOM 1388 C CA . ILE A 1 171 ? -52.414 -24.213 22.968 1.00 70.62 171 ILE A CA 1
ATOM 1389 C C . ILE A 1 171 ? -52.788 -23.613 24.334 1.00 70.62 171 ILE A C 1
ATOM 1391 O O . ILE A 1 171 ? -52.893 -24.331 25.325 1.00 70.62 171 ILE A O 1
ATOM 1395 N N . THR A 1 172 ? -53.062 -22.308 24.393 1.00 63.62 172 THR A N 1
ATOM 1396 C CA . THR A 1 172 ? -53.382 -21.587 25.637 1.00 63.62 172 THR A CA 1
ATOM 1397 C C . THR A 1 172 ? -54.866 -21.604 26.013 1.00 63.62 172 THR A C 1
ATOM 1399 O O . THR A 1 172 ? -55.222 -21.097 27.071 1.00 63.62 172 THR A O 1
ATOM 1402 N N . SER A 1 173 ? -55.736 -22.233 25.210 1.00 59.03 173 SER A N 1
ATOM 1403 C CA . SER A 1 173 ? -57.201 -22.240 25.403 1.00 59.03 173 SER A CA 1
ATOM 1404 C C . SER A 1 173 ? -57.672 -22.801 26.754 1.00 59.03 173 SER A C 1
ATOM 1406 O O . SER A 1 173 ? -58.809 -22.560 27.138 1.00 59.03 173 SER A O 1
ATOM 1408 N N . ASN A 1 174 ? -56.815 -23.546 27.464 1.00 59.53 174 ASN A N 1
ATOM 1409 C CA . ASN A 1 174 ? -57.108 -24.181 28.756 1.00 59.53 174 ASN A CA 1
ATOM 1410 C C . ASN A 1 174 ? -56.008 -23.952 29.821 1.00 59.53 174 ASN A C 1
ATOM 1412 O O . ASN A 1 174 ? -55.983 -24.665 30.822 1.00 59.53 174 ASN A O 1
ATOM 1416 N N . GLY A 1 175 ? -55.067 -23.022 29.605 1.00 58.44 175 GLY A N 1
ATOM 1417 C CA . GLY A 1 175 ? -53.920 -22.802 30.500 1.00 58.44 175 GLY A CA 1
ATOM 1418 C C . GLY A 1 175 ? -54.085 -21.569 31.392 1.00 58.44 175 GLY A C 1
ATOM 1419 O O . GLY A 1 175 ? -54.294 -20.471 30.883 1.00 58.44 175 GLY A O 1
ATOM 1420 N N . ASP A 1 176 ? -53.976 -21.752 32.709 1.00 56.88 176 ASP A N 1
ATOM 1421 C CA . ASP A 1 176 ? -54.090 -20.688 33.715 1.00 56.88 176 ASP A CA 1
ATOM 1422 C C . ASP A 1 176 ? -52.913 -19.688 33.594 1.00 56.88 176 ASP A C 1
ATOM 1424 O O . ASP A 1 176 ? -51.753 -20.099 33.668 1.00 56.88 176 ASP A O 1
ATOM 1428 N N . PRO A 1 177 ? -53.156 -18.378 33.397 1.00 53.53 177 PRO A N 1
ATOM 1429 C CA . PRO A 1 177 ? -52.109 -17.388 33.114 1.00 53.53 177 PRO A CA 1
ATOM 1430 C C . PRO A 1 177 ? -51.210 -17.017 34.317 1.00 53.53 177 PRO A C 1
ATOM 1432 O O . PRO A 1 177 ? -50.491 -16.019 34.246 1.00 53.53 177 PRO A O 1
ATOM 1435 N N . LYS A 1 178 ? -51.255 -17.766 35.431 1.00 52.25 178 LYS A N 1
ATOM 1436 C CA . LYS A 1 178 ? -50.575 -17.444 36.703 1.00 52.25 178 LYS A CA 1
ATOM 1437 C C . LYS A 1 178 ? -49.603 -18.503 37.251 1.00 52.25 178 LYS A C 1
ATOM 1439 O O . LYS A 1 178 ? -49.216 -18.395 38.416 1.00 52.25 178 LYS A O 1
ATOM 1444 N N . THR A 1 179 ? -49.166 -19.471 36.451 1.00 42.81 179 THR A N 1
ATOM 1445 C CA . THR A 1 179 ? -48.135 -20.456 36.854 1.00 42.81 179 THR A CA 1
ATOM 1446 C C . THR A 1 179 ? -46.916 -20.434 35.960 1.00 42.81 179 THR A C 1
ATOM 1448 O O . THR A 1 179 ? -47.104 -20.316 34.730 1.00 42.81 179 THR A O 1
#

Mean predicted aligned error: 15.04 Å